Protein AF-A0A183LAB4-F1 (afdb_monomer)

Organism: NCBI:txid48269

Solvent-accessible surface area (backbone atoms only — not comparable to full-atom values): 12389 Å² total; per-residue (Å²): 106,34,68,57,58,50,47,27,62,53,71,71,43,88,72,60,68,66,58,54,52,50,53,48,53,47,58,69,35,65,83,46,88,86,71,77,81,87,62,95,47,73,69,46,53,51,52,52,53,52,37,54,51,48,34,54,48,51,39,57,74,52,69,67,69,66,63,80,73,82,61,30,64,67,49,32,51,54,51,48,54,53,48,51,52,59,44,71,76,72,46,70,70,72,90,77,81,67,87,88,78,88,92,57,67,73,58,54,54,52,51,32,61,70,45,38,64,62,48,28,50,50,54,51,62,58,41,69,82,45,74,53,81,78,79,44,58,33,63,54,51,23,53,24,39,45,53,50,32,31,61,74,52,72,55,70,68,72,56,60,90,81,41,99,56,55,72,64,39,79,76,35,84,86,53,51,71,66,59,34,52,52,49,44,50,57,48,51,50,57,58,52,49,54,53,51,52,52,52,54,53,52,53,57,63,61,75,74,111

Mean predicted aligned error: 11.34 Å

Foldseek 3Di:
DLVVCLLCVQVVNDDDPVVVLQVVVCVVCVVPPDDDRDDPDDVSVVSSVVSVVVNVVVCVVCVVPSHDDDALVVLLVVVLVVQLVQVVVDDFDQPDPPDDDDDPPVVLLVVLNVCLSVQLVVLSVLLVVDPVVVVDPSNQLSLLSSVLSCVVSSTDRPPCVPDPDDPSCVVPVPHDPVSSVVSNVSSVVSVVVVVVVVVVVVVVVVVVD

Radius of gyration: 23.32 Å; Cα contacts (8 Å, |Δi|>4): 154; chains: 1; bounding box: 61×40×64 Å

Secondary structure (DSSP, 8-state):
-HHHHHHHHHTT----HHHHHHHHHHHHHHTSS------SSHHHHHHHHHHHHHHHHHHHHTTT--S----HHHHHHHHHHHHHHHHHTTT-PPTT--S---S-HHHHHHHHHHHHHHHHHHHHHHHTTSTHHHHS-HHHHHHHHHHHHHHHHT-PPTTTTT-SS-TTTTT-TT--HHHHHHHHHHHHHHHHHHHHHHHHHHHHHHTT-

InterPro domains:
  IPR036915 Cyclin-like superfamily [SSF47954] (1-66)
  IPR036915 Cyclin-like superfamily [SSF47954] (71-206)
  IPR043198 Cyclin/Cyclin-like subunit Ssn8 [PTHR10026] (1-200)
  IPR048053 Cyclin-Q, second cyclin box [cd20535] (71-191)

Nearest PDB structures (foldseek):
  4un0-assembly2_B  TM=8.157E-01  e=5.266E-05  Homo sapiens
  5j0l-assembly3_E  TM=2.859E-01  e=5.406E+00  synthetic construct

Sequence (209 aa):
MASISLGGKVQEEHQRLRDVIVSYYRYRTLHKNRRSPLEVGDDYDRLRESLVQTELFLMRLLAYHVRRPSLPHPYLVHYLHSLLHWVGKGIAQPCGSDLNAGGNSVNASAIALARLPGLAWSILADSYQSAMCLDFAPEHIAAAVLHLALRIAGVEIPGNRHSEMAWWQAISDSLSREIVEQIQLRVMDIYAVDDKFKASTLNRFTDEF

pLDDT: mean 77.61, std 15.56, range [39.44, 95.44]

Structure (mmCIF, N/CA/C/O backbone):
data_AF-A0A183LAB4-F1
#
_entry.id   AF-A0A183LAB4-F1
#
loop_
_atom_site.group_PDB
_atom_site.id
_atom_site.type_symbol
_atom_site.label_atom_id
_atom_site.label_alt_id
_atom_site.label_comp_id
_atom_site.label_asym_id
_atom_site.label_entity_id
_atom_site.label_seq_id
_atom_site.pdbx_PDB_ins_code
_atom_site.Cartn_x
_atom_site.Cartn_y
_atom_site.Cartn_z
_atom_site.occupancy
_atom_site.B_iso_or_equiv
_atom_site.auth_seq_id
_atom_site.auth_comp_id
_atom_site.auth_asym_id
_atom_site.auth_atom_id
_atom_site.pdbx_PDB_model_num
ATOM 1 N N . MET A 1 1 ? -9.789 1.671 14.712 1.00 83.81 1 MET A N 1
ATOM 2 C CA . MET A 1 1 ? -10.497 0.492 15.266 1.00 83.81 1 MET A CA 1
ATOM 3 C C . MET A 1 1 ? -11.567 -0.008 14.314 1.00 83.81 1 MET A C 1
ATOM 5 O O . MET A 1 1 ? -11.385 -1.085 13.767 1.00 83.81 1 MET A O 1
ATOM 9 N N . ALA A 1 2 ? -12.632 0.767 14.077 1.00 89.12 2 ALA A N 1
ATOM 10 C CA . ALA A 1 2 ? -13.767 0.326 13.265 1.00 89.12 2 ALA A CA 1
ATOM 11 C C . ALA A 1 2 ? -13.384 -0.074 11.831 1.00 89.12 2 ALA A C 1
ATOM 13 O O . ALA A 1 2 ? -13.792 -1.139 11.389 1.00 89.12 2 ALA A O 1
ATOM 14 N N . SER A 1 3 ? -12.516 0.686 11.150 1.00 89.00 3 SER A N 1
ATOM 15 C CA . SER A 1 3 ? -12.054 0.339 9.795 1.00 89.00 3 SER A CA 1
ATOM 16 C C . SER A 1 3 ? -11.322 -1.007 9.724 1.00 89.00 3 SER A C 1
ATOM 18 O O . SER A 1 3 ? -11.504 -1.745 8.766 1.00 89.00 3 SER A O 1
ATOM 20 N N . ILE A 1 4 ? -10.539 -1.357 10.754 1.00 89.19 4 ILE A N 1
ATOM 21 C CA . ILE A 1 4 ? -9.819 -2.643 10.830 1.00 89.19 4 ILE A CA 1
ATOM 22 C C . ILE A 1 4 ? -10.801 -3.791 11.095 1.00 89.19 4 ILE A C 1
ATOM 24 O O . ILE A 1 4 ? -10.735 -4.821 10.434 1.00 89.19 4 ILE A O 1
ATOM 28 N N . SER A 1 5 ? -11.742 -3.600 12.028 1.00 89.69 5 SER A N 1
ATOM 29 C CA . SER A 1 5 ? -12.800 -4.583 12.307 1.00 89.69 5 SER A CA 1
ATOM 30 C C . SER A 1 5 ? -13.657 -4.855 11.069 1.00 89.69 5 SER A C 1
ATOM 32 O O . SER A 1 5 ? -13.944 -6.008 10.752 1.00 89.69 5 SER A O 1
ATOM 34 N N . LEU A 1 6 ? -14.039 -3.793 10.356 1.00 90.25 6 LEU A N 1
ATOM 35 C CA . LEU A 1 6 ? -14.836 -3.894 9.142 1.00 90.25 6 LEU A CA 1
ATOM 36 C C . LEU A 1 6 ? -14.045 -4.564 8.010 1.00 90.25 6 LEU A C 1
ATOM 38 O O . LEU A 1 6 ? -14.574 -5.455 7.355 1.00 90.25 6 LEU A O 1
ATOM 42 N N . GLY A 1 7 ? -12.773 -4.192 7.824 1.00 88.88 7 GLY A N 1
ATOM 43 C CA . GLY A 1 7 ? -11.881 -4.806 6.836 1.00 88.88 7 GLY A CA 1
ATOM 44 C C . GLY A 1 7 ? -11.735 -6.317 7.028 1.00 88.88 7 GLY A C 1
ATOM 45 O O . GLY A 1 7 ? -11.962 -7.067 6.083 1.00 88.88 7 GLY A O 1
ATOM 46 N N . GLY A 1 8 ? -11.493 -6.774 8.263 1.00 89.12 8 GLY A N 1
ATOM 47 C CA . GLY A 1 8 ? -11.427 -8.207 8.577 1.00 89.12 8 GLY A CA 1
ATOM 48 C C . GLY A 1 8 ? -12.718 -8.949 8.218 1.00 89.12 8 GLY A C 1
ATOM 49 O O . GLY A 1 8 ? -12.678 -9.990 7.569 1.00 89.12 8 GLY A O 1
ATOM 50 N N . LYS A 1 9 ? -13.889 -8.373 8.530 1.00 88.44 9 LYS A N 1
ATOM 51 C CA . LYS A 1 9 ? -15.185 -8.958 8.133 1.00 88.44 9 LYS A CA 1
ATOM 52 C C . LYS A 1 9 ? -15.351 -9.050 6.613 1.00 88.44 9 LYS A C 1
ATOM 54 O O . LYS A 1 9 ? -15.909 -10.026 6.126 1.00 88.44 9 LYS A O 1
ATOM 59 N N . VAL A 1 10 ? -14.874 -8.055 5.869 1.00 89.44 10 VAL A N 1
ATOM 60 C CA . VAL A 1 10 ? -14.976 -7.983 4.400 1.00 89.44 10 VAL A CA 1
ATOM 61 C C . VAL A 1 10 ? -14.034 -8.968 3.706 1.00 89.44 10 VAL A C 1
ATOM 63 O O . VAL A 1 10 ? -14.383 -9.535 2.672 1.00 89.44 10 VAL A O 1
ATOM 66 N N . GLN A 1 11 ? -12.844 -9.174 4.269 1.00 86.62 11 GLN A N 1
ATOM 67 C CA . GLN A 1 11 ? -11.846 -10.134 3.788 1.00 86.62 11 GLN A CA 1
ATOM 68 C C . GLN A 1 11 ? -12.074 -11.559 4.303 1.00 86.62 11 GLN A C 1
ATOM 70 O O . GLN A 1 11 ? -11.286 -12.439 3.980 1.00 86.62 11 GLN A O 1
ATOM 75 N N . GLU A 1 12 ? -13.158 -11.796 5.051 1.00 85.81 12 GLU A N 1
ATOM 76 C CA . GLU A 1 12 ? -13.477 -13.084 5.687 1.00 85.81 12 GLU A CA 1
ATOM 77 C C . GLU A 1 12 ? -12.401 -13.548 6.692 1.00 85.81 12 GLU A C 1
ATOM 79 O O . GLU A 1 12 ? -12.349 -14.710 7.094 1.00 85.81 12 GLU A O 1
ATOM 84 N N . GLU A 1 13 ? -11.586 -12.613 7.185 1.00 86.31 13 GLU A N 1
ATOM 85 C CA . GLU A 1 13 ? -10.639 -12.827 8.273 1.00 86.31 13 GLU A CA 1
ATOM 86 C C . GLU A 1 13 ? -11.310 -12.506 9.612 1.00 86.31 13 GLU A C 1
ATOM 88 O O . GLU A 1 13 ? -11.453 -11.350 10.028 1.00 86.31 13 GLU A O 1
ATOM 93 N N . HIS A 1 14 ? -11.751 -13.551 10.312 1.00 80.38 14 HIS A N 1
ATOM 94 C CA . HIS A 1 14 ? -12.457 -13.386 11.576 1.00 80.38 14 HIS A CA 1
ATOM 95 C C . HIS A 1 14 ? -11.522 -12.902 12.695 1.00 80.38 14 HIS A C 1
ATOM 97 O O . HIS A 1 14 ? -10.793 -13.677 13.311 1.00 80.38 14 HIS A O 1
ATOM 103 N N . GLN A 1 15 ? -11.597 -11.609 13.001 1.00 85.00 15 GLN A N 1
ATOM 104 C CA . GLN A 1 15 ? -10.926 -10.988 14.140 1.00 85.00 15 GLN A CA 1
ATOM 105 C C . GLN A 1 15 ? -11.889 -10.902 15.330 1.00 85.00 15 GLN A C 1
ATOM 107 O O . GLN A 1 15 ? -13.023 -10.428 15.200 1.00 85.00 15 GLN A O 1
ATOM 112 N N . ARG A 1 16 ? -11.447 -11.317 16.524 1.00 88.12 16 ARG A N 1
ATOM 113 C CA . ARG A 1 16 ? -12.257 -11.157 17.739 1.00 88.12 16 ARG A CA 1
ATOM 114 C C . ARG A 1 16 ? -12.300 -9.685 18.133 1.00 88.12 16 ARG A C 1
ATOM 116 O O . ARG A 1 16 ? -11.272 -9.027 18.269 1.00 88.12 16 ARG A O 1
ATOM 123 N N . LEU A 1 17 ? -13.499 -9.185 18.424 1.00 87.19 17 LEU A N 1
ATOM 124 C CA . LEU A 1 17 ? -13.708 -7.781 18.785 1.00 87.19 17 LEU A CA 1
ATOM 125 C C . LEU A 1 17 ? -12.892 -7.348 20.017 1.00 87.19 17 LEU A C 1
ATOM 127 O O . LEU A 1 17 ? -12.374 -6.234 20.068 1.00 87.19 17 LEU A O 1
ATOM 131 N N . ARG A 1 18 ? -12.738 -8.251 20.996 1.00 88.44 18 ARG A N 1
ATOM 132 C CA . ARG A 1 18 ? -11.908 -8.023 22.185 1.00 88.44 18 ARG A CA 1
ATOM 133 C C . ARG A 1 18 ? -10.455 -7.721 21.816 1.00 88.44 18 ARG A C 1
ATOM 135 O O . ARG A 1 18 ? -9.887 -6.791 22.379 1.00 88.44 18 ARG A O 1
ATOM 142 N N . ASP A 1 19 ? -9.885 -8.451 20.863 1.00 88.62 19 ASP A N 1
ATOM 143 C CA . ASP A 1 19 ? -8.473 -8.326 20.493 1.00 88.62 19 ASP A CA 1
ATOM 144 C C . ASP A 1 19 ? -8.210 -6.988 19.795 1.00 88.62 19 ASP A C 1
ATOM 146 O O . ASP A 1 19 ? -7.218 -6.318 20.086 1.00 88.62 19 ASP A O 1
ATOM 150 N N . VAL A 1 20 ? -9.154 -6.525 18.968 1.00 89.50 20 VAL A N 1
ATOM 151 C CA . VAL A 1 20 ? -9.110 -5.192 18.343 1.00 89.50 20 VAL A CA 1
ATOM 152 C C . VAL A 1 20 ? -9.143 -4.082 19.400 1.00 89.50 20 VAL A C 1
ATOM 154 O O . VAL A 1 20 ? -8.341 -3.146 19.342 1.00 89.50 20 VAL A O 1
ATOM 157 N N . ILE A 1 21 ? -10.043 -4.187 20.385 1.00 89.25 21 ILE A N 1
ATOM 158 C CA . ILE A 1 21 ? -10.199 -3.185 21.452 1.00 89.25 21 ILE A CA 1
ATOM 159 C C . ILE A 1 21 ? -8.960 -3.152 22.350 1.00 89.25 21 ILE A C 1
ATOM 161 O O . ILE A 1 21 ? -8.419 -2.077 22.610 1.00 89.25 21 ILE A O 1
ATOM 165 N N . VAL A 1 22 ? -8.478 -4.315 22.794 1.00 86.62 22 VAL A N 1
ATOM 166 C CA . VAL A 1 22 ? -7.296 -4.422 23.661 1.00 86.62 22 VAL A CA 1
ATOM 167 C C . VAL A 1 22 ? -6.048 -3.912 22.942 1.00 86.62 22 VAL A C 1
ATOM 169 O O . VAL A 1 22 ? -5.283 -3.146 23.528 1.00 86.62 22 VAL A O 1
ATOM 172 N N . SER A 1 23 ? -5.861 -4.264 21.667 1.00 84.69 23 SER A N 1
ATOM 173 C CA . SER A 1 23 ? -4.721 -3.794 20.869 1.00 84.69 23 SER A CA 1
ATOM 174 C C . SER A 1 23 ? -4.737 -2.278 20.700 1.00 84.69 23 SER A C 1
ATOM 176 O O . SER A 1 23 ? -3.713 -1.623 20.898 1.00 84.69 23 SER A O 1
ATOM 178 N N . TYR A 1 24 ? -5.903 -1.691 20.416 1.00 84.75 24 TYR A N 1
ATOM 179 C CA . TYR A 1 24 ? -6.044 -0.239 20.332 1.00 84.75 24 TYR A CA 1
ATOM 180 C C . TYR A 1 24 ? -5.819 0.449 21.676 1.00 84.75 24 TYR A C 1
ATOM 182 O O . TYR A 1 24 ? -5.111 1.455 21.742 1.00 84.75 24 TYR A O 1
ATOM 190 N N . TYR A 1 25 ? -6.403 -0.082 22.750 1.00 83.06 25 TYR A N 1
ATOM 191 C CA . TYR A 1 25 ? -6.229 0.470 24.086 1.00 83.06 25 TYR A CA 1
ATOM 192 C C . TYR A 1 25 ? -4.752 0.463 24.479 1.00 83.06 25 TYR A C 1
ATOM 194 O O . TYR A 1 25 ? -4.238 1.474 24.959 1.00 83.06 25 TYR A O 1
ATOM 202 N N . ARG A 1 26 ? -4.042 -0.636 24.196 1.00 78.50 26 ARG A N 1
ATOM 203 C CA . ARG A 1 26 ? -2.601 -0.754 24.420 1.00 78.50 26 ARG A CA 1
ATOM 204 C C . ARG A 1 26 ? -1.811 0.236 23.569 1.00 78.50 26 ARG A C 1
ATOM 206 O O . ARG A 1 26 ? -0.963 0.918 24.126 1.00 78.50 26 ARG A O 1
ATOM 213 N N . TYR A 1 27 ? -2.109 0.371 22.276 1.00 78.75 27 TYR A N 1
ATOM 214 C CA . TYR A 1 27 ? -1.457 1.347 21.394 1.00 78.75 27 TYR A CA 1
ATOM 215 C C . TYR A 1 27 ? -1.636 2.789 21.895 1.00 78.75 27 TYR A C 1
ATOM 217 O O . TYR A 1 27 ? -0.665 3.519 22.078 1.00 78.75 27 TYR A O 1
ATOM 225 N N . ARG A 1 28 ? -2.872 3.183 22.222 1.00 76.56 28 ARG A N 1
ATOM 226 C CA . ARG A 1 28 ? -3.191 4.518 22.753 1.00 76.56 28 ARG A CA 1
ATOM 227 C C . ARG A 1 28 ? -2.533 4.785 24.109 1.00 76.56 28 ARG A C 1
ATOM 229 O O . ARG A 1 28 ? -2.222 5.928 24.435 1.00 76.56 28 ARG A O 1
ATOM 236 N N . THR A 1 29 ? -2.341 3.734 24.896 1.00 66.94 29 THR A N 1
ATOM 237 C CA . THR A 1 29 ? -1.715 3.789 26.219 1.00 66.94 29 THR A CA 1
ATOM 238 C C . THR A 1 29 ? -0.191 3.747 26.142 1.00 66.94 29 THR A C 1
ATOM 240 O O . THR A 1 29 ? 0.457 4.308 27.013 1.00 66.94 29 THR A O 1
ATOM 243 N N . LEU A 1 30 ? 0.412 3.153 25.109 1.00 56.44 30 LEU A N 1
ATOM 244 C CA . LEU A 1 30 ? 1.869 3.001 25.019 1.00 56.44 30 LEU A CA 1
ATOM 245 C C . LEU A 1 30 ? 2.610 4.349 25.004 1.00 56.44 30 LEU A C 1
ATOM 247 O O . LEU A 1 30 ? 3.731 4.437 25.489 1.00 56.44 30 LEU A O 1
ATOM 251 N N . HIS A 1 31 ? 1.959 5.414 24.529 1.00 54.91 31 HIS A N 1
ATOM 252 C CA . HIS A 1 31 ? 2.497 6.780 24.554 1.00 54.91 31 HIS A CA 1
ATOM 253 C C . HIS A 1 31 ? 2.365 7.487 25.917 1.00 54.91 31 HIS A C 1
ATOM 255 O O . HIS A 1 31 ? 2.884 8.586 26.100 1.00 54.91 31 HIS A O 1
ATOM 261 N N . LYS A 1 32 ? 1.696 6.870 26.896 1.00 57.28 32 LYS A N 1
ATOM 262 C CA . LYS A 1 32 ? 1.657 7.304 28.295 1.00 57.28 32 LYS A CA 1
ATOM 263 C C . LYS A 1 32 ? 2.054 6.124 29.168 1.00 57.28 32 LYS A C 1
ATOM 265 O O . LYS A 1 32 ? 1.208 5.318 29.546 1.00 57.28 32 LYS A O 1
ATOM 270 N N . ASN A 1 33 ? 3.348 6.038 29.481 1.00 50.97 33 ASN A N 1
ATOM 271 C CA . ASN A 1 33 ? 3.894 5.123 30.482 1.00 50.97 33 ASN A CA 1
ATOM 272 C C . ASN A 1 33 ? 2.884 4.906 31.626 1.00 50.97 33 ASN A C 1
ATOM 274 O O . ASN A 1 33 ? 2.559 5.864 32.325 1.00 50.97 33 ASN A O 1
ATOM 278 N N . ARG A 1 34 ? 2.457 3.646 31.828 1.00 54.00 34 ARG A N 1
ATOM 279 C CA . ARG A 1 34 ? 1.621 3.136 32.942 1.00 54.00 34 ARG A CA 1
ATOM 280 C C . ARG A 1 34 ? 0.088 3.195 32.780 1.00 54.00 34 ARG A C 1
ATOM 282 O O . ARG A 1 34 ? -0.577 3.943 33.491 1.00 54.00 34 ARG A O 1
ATOM 289 N N . ARG A 1 35 ? -0.522 2.289 32.005 1.00 59.03 35 ARG A N 1
ATOM 290 C CA . ARG A 1 35 ? -1.840 1.751 32.419 1.00 59.03 35 ARG A CA 1
ATOM 291 C C . ARG A 1 35 ? -1.817 0.231 32.454 1.00 59.03 35 ARG A C 1
ATOM 293 O O . ARG A 1 35 ? -1.142 -0.397 31.639 1.00 59.03 35 ARG A O 1
ATOM 300 N N . SER A 1 36 ? -2.534 -0.320 33.429 1.00 63.38 36 SER A N 1
ATOM 301 C CA . SER A 1 36 ? -2.822 -1.745 33.552 1.00 63.38 36 SER A CA 1
ATOM 302 C C . SER A 1 36 ? -3.552 -2.261 32.301 1.00 63.38 36 SER A C 1
ATOM 304 O O . SER A 1 36 ? -4.183 -1.469 31.586 1.00 63.38 36 SER A O 1
ATOM 306 N N . PRO A 1 37 ? -3.444 -3.569 31.994 1.00 69.25 37 PRO A N 1
ATOM 307 C CA . PRO A 1 37 ? -4.238 -4.202 30.943 1.00 69.25 37 PRO A CA 1
ATOM 308 C C . PRO A 1 37 ? -5.718 -3.828 31.079 1.00 69.25 37 PRO A C 1
ATOM 310 O O . PRO A 1 37 ? -6.213 -3.703 32.194 1.00 69.25 37 PRO A O 1
ATOM 313 N N . LEU A 1 38 ? -6.412 -3.627 29.953 1.00 75.44 38 LEU A N 1
ATOM 314 C CA . LEU A 1 38 ? -7.828 -3.259 29.976 1.00 75.44 38 LEU A CA 1
ATOM 315 C C . LEU A 1 38 ? -8.641 -4.375 30.642 1.00 75.44 38 LEU A C 1
ATOM 317 O O . LEU A 1 38 ? -8.726 -5.487 30.112 1.00 75.44 38 LEU A O 1
ATOM 321 N N . GLU A 1 39 ? -9.229 -4.066 31.791 1.00 78.25 39 GLU A N 1
ATOM 322 C CA . GLU A 1 39 ? -10.145 -4.960 32.488 1.00 78.25 39 GLU A CA 1
ATOM 323 C C .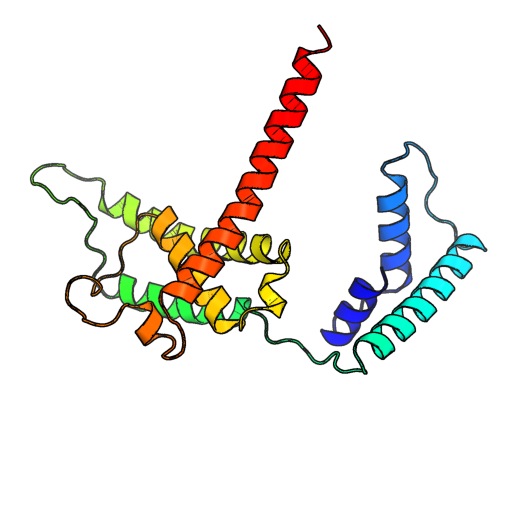 GLU A 1 39 ? -11.516 -4.955 31.803 1.00 78.25 39 GLU A C 1
ATOM 325 O O . GLU A 1 39 ? -11.895 -4.000 31.119 1.00 78.25 39 GLU A O 1
ATOM 330 N N . VAL A 1 40 ? -12.256 -6.056 31.951 1.00 79.38 40 VAL A N 1
ATOM 331 C CA . VAL A 1 40 ? -13.639 -6.129 31.473 1.00 79.38 40 VAL A CA 1
ATOM 332 C C . VAL A 1 40 ? -14.497 -5.364 32.477 1.00 79.38 40 VAL A C 1
ATOM 334 O O . VAL A 1 40 ? -14.769 -5.862 33.564 1.00 79.38 40 VAL A O 1
ATOM 337 N N . GLY A 1 41 ? -14.865 -4.141 32.116 1.00 85.44 41 GLY A N 1
ATOM 338 C CA . GLY A 1 41 ? -15.706 -3.250 32.909 1.00 85.44 41 GLY A CA 1
ATOM 339 C C . GLY A 1 41 ? -16.281 -2.135 32.039 1.00 85.44 41 GLY A C 1
ATOM 340 O O . GLY A 1 41 ? -16.173 -2.187 30.812 1.00 85.44 41 GLY A O 1
ATOM 341 N N . ASP A 1 42 ? -16.833 -1.100 32.667 1.00 87.38 42 ASP A N 1
ATOM 342 C CA . ASP A 1 42 ? -17.589 -0.039 31.987 1.00 87.38 42 ASP A CA 1
ATOM 343 C C . ASP A 1 42 ? -16.839 0.612 30.812 1.00 87.38 42 ASP A C 1
ATOM 345 O O . ASP A 1 42 ? -17.429 0.929 29.781 1.00 87.38 42 ASP A O 1
ATOM 349 N N . ASP A 1 43 ? -15.522 0.794 30.927 1.00 85.12 43 ASP A N 1
ATOM 350 C CA . ASP A 1 43 ? -14.710 1.383 29.857 1.00 85.12 43 ASP A CA 1
ATOM 351 C C . ASP A 1 43 ? -14.573 0.460 28.636 1.00 85.12 43 ASP A C 1
ATOM 353 O O . ASP A 1 43 ? -14.561 0.937 27.496 1.00 85.12 43 ASP A O 1
ATOM 357 N N . TYR A 1 44 ? -14.498 -0.858 28.850 1.00 89.19 44 TYR A N 1
ATOM 358 C CA . TYR A 1 44 ? -14.517 -1.837 27.764 1.00 89.19 44 TYR A CA 1
ATOM 359 C C . TYR A 1 44 ? -15.870 -1.821 27.049 1.00 89.19 44 TYR A C 1
ATOM 361 O O . TYR A 1 44 ? -15.901 -1.782 25.817 1.00 89.19 44 TYR A O 1
ATOM 369 N N . ASP A 1 45 ? -16.969 -1.792 27.802 1.00 89.50 45 ASP A N 1
ATOM 370 C CA . ASP A 1 45 ? -18.317 -1.786 27.232 1.00 89.50 45 ASP A CA 1
ATOM 371 C C . ASP A 1 45 ? -18.595 -0.497 26.449 1.00 89.50 45 ASP A C 1
ATOM 373 O O . ASP A 1 45 ? -19.047 -0.562 25.304 1.00 89.50 45 ASP A O 1
ATOM 377 N N . ARG A 1 46 ? -18.179 0.667 26.964 1.00 91.12 46 ARG A N 1
ATOM 378 C CA . ARG A 1 46 ? -18.232 1.944 26.226 1.00 91.12 46 ARG A CA 1
ATOM 379 C C . ARG A 1 46 ? -17.449 1.896 24.915 1.00 91.12 46 ARG A C 1
ATOM 381 O O . ARG A 1 46 ? -17.933 2.351 23.877 1.00 91.12 46 ARG A O 1
ATOM 388 N N . LEU A 1 47 ? -16.225 1.360 24.939 1.00 89.88 47 LEU A N 1
ATOM 389 C CA . LEU A 1 47 ? -15.398 1.226 23.734 1.00 89.88 47 LEU A CA 1
ATOM 390 C C . LEU A 1 47 ? -16.023 0.261 22.728 1.00 89.88 47 LEU A C 1
ATOM 392 O O . LEU A 1 47 ? -15.983 0.519 21.524 1.00 89.88 47 LEU A O 1
ATOM 396 N N . ARG A 1 48 ? -16.613 -0.832 23.212 1.00 91.69 48 ARG A N 1
ATOM 397 C CA . ARG A 1 48 ? -17.318 -1.813 22.392 1.00 91.69 48 ARG A CA 1
ATOM 398 C C . ARG A 1 48 ? -18.532 -1.193 21.705 1.00 91.69 48 ARG A C 1
ATOM 400 O O . ARG A 1 48 ? -18.672 -1.353 20.495 1.00 91.69 48 ARG A O 1
ATOM 407 N N . GLU A 1 49 ? -19.374 -0.468 22.436 1.00 93.69 49 GLU A N 1
ATOM 408 C CA . GLU A 1 49 ? -20.536 0.233 21.876 1.00 93.69 49 GLU A CA 1
ATOM 409 C C . GLU A 1 49 ? -20.118 1.273 20.837 1.00 93.69 49 GLU A C 1
ATOM 411 O O . GLU A 1 49 ? -20.636 1.280 19.718 1.00 93.69 49 GLU A O 1
ATOM 416 N N . SER A 1 50 ? -19.119 2.098 21.162 1.00 93.19 50 SER A N 1
ATOM 417 C CA . SER A 1 50 ? -18.565 3.089 20.237 1.00 93.19 50 SER A CA 1
ATOM 418 C C . SER A 1 50 ? -18.013 2.438 18.966 1.00 93.19 50 SER A C 1
ATOM 420 O O . SER A 1 50 ? -18.217 2.952 17.865 1.00 93.19 50 SER A O 1
ATOM 422 N N . LEU A 1 51 ? -17.359 1.278 19.080 1.00 92.69 51 LEU A N 1
ATOM 423 C CA . LEU A 1 51 ? -16.847 0.541 17.927 1.00 92.69 51 LEU A CA 1
ATOM 424 C C . LEU A 1 51 ? -17.983 0.058 17.020 1.00 92.69 51 LEU A C 1
ATOM 426 O O . LEU A 1 51 ? -17.916 0.276 15.813 1.00 92.69 51 LEU A O 1
ATOM 430 N N . VAL A 1 52 ? -19.043 -0.527 17.580 1.00 92.06 52 VAL A N 1
ATOM 431 C CA . VAL A 1 52 ? -20.205 -0.984 16.798 1.00 92.06 52 VAL A CA 1
ATOM 432 C C . VAL A 1 52 ? -20.918 0.194 16.122 1.00 92.06 52 VAL A C 1
ATOM 434 O O . VAL A 1 52 ? -21.272 0.114 14.946 1.00 92.06 52 VAL A O 1
ATOM 437 N N . GLN A 1 53 ? -21.084 1.319 16.824 1.00 95.00 53 GLN A N 1
ATOM 438 C CA . GLN A 1 53 ? -21.696 2.528 16.262 1.00 95.00 53 GLN A CA 1
ATOM 439 C C . GLN A 1 53 ? -20.862 3.127 15.124 1.00 95.00 53 GLN A C 1
ATOM 441 O O . GLN A 1 53 ? -21.401 3.470 14.072 1.00 95.00 53 GLN A O 1
ATOM 446 N N . THR A 1 54 ? -19.545 3.237 15.313 1.00 93.88 54 THR A N 1
ATOM 447 C CA . THR A 1 54 ? -18.635 3.773 14.290 1.00 93.88 54 THR A CA 1
ATOM 448 C C . THR A 1 54 ? -18.497 2.837 13.093 1.00 93.88 54 THR A C 1
ATOM 450 O O . THR A 1 54 ? -18.377 3.309 11.966 1.00 93.88 54 THR A O 1
ATOM 453 N N . GLU A 1 55 ? -18.581 1.523 13.294 1.00 92.62 55 GLU A N 1
ATOM 454 C CA . GLU A 1 55 ? -18.641 0.544 12.208 1.00 92.62 55 GLU A CA 1
ATOM 455 C C . GLU A 1 55 ? -19.908 0.716 11.359 1.00 92.62 55 GLU A C 1
ATOM 457 O O . GLU A 1 55 ? -19.822 0.803 10.133 1.00 92.62 55 GLU A O 1
ATOM 462 N N . LEU A 1 56 ? -21.077 0.852 11.994 1.00 92.88 56 LEU A N 1
ATOM 463 C CA . LEU A 1 56 ? -22.326 1.131 11.283 1.00 92.88 56 LEU A CA 1
ATOM 464 C C . LEU A 1 56 ? -22.279 2.482 10.556 1.00 92.88 56 LEU A C 1
ATOM 466 O O . LEU A 1 56 ? -22.777 2.607 9.437 1.00 92.88 56 LEU A O 1
ATOM 470 N N . PHE A 1 57 ? -21.668 3.494 11.173 1.00 95.44 57 PHE A N 1
ATOM 471 C CA . PHE A 1 57 ? -21.459 4.794 10.546 1.00 95.44 57 PHE A CA 1
ATOM 472 C C . PHE A 1 57 ? -20.583 4.689 9.289 1.00 95.44 57 PHE A C 1
ATOM 474 O O . PHE A 1 57 ? -20.969 5.214 8.247 1.00 95.44 57 PHE A O 1
ATOM 481 N N . LEU A 1 58 ? -19.465 3.958 9.345 1.00 93.31 58 LEU A N 1
ATOM 482 C CA . LEU A 1 58 ? -18.601 3.716 8.182 1.00 93.31 58 LEU A CA 1
ATOM 483 C C . LEU A 1 58 ? -19.339 2.975 7.063 1.00 93.31 58 LEU A C 1
ATOM 485 O O . LEU A 1 58 ? -19.233 3.362 5.903 1.00 93.31 58 LEU A O 1
ATOM 489 N N . MET A 1 59 ? -20.133 1.957 7.401 1.00 92.19 59 MET A N 1
ATOM 490 C CA . MET A 1 59 ? -20.963 1.237 6.428 1.00 92.19 59 MET A CA 1
ATOM 491 C C . MET A 1 59 ? -21.950 2.166 5.714 1.00 92.19 59 MET A C 1
ATOM 493 O O . MET A 1 59 ? -22.107 2.080 4.498 1.00 92.19 59 MET A O 1
ATOM 497 N N . ARG A 1 60 ? -22.581 3.090 6.447 1.00 94.69 60 ARG A N 1
ATOM 498 C CA . ARG A 1 60 ? -23.482 4.098 5.867 1.00 94.69 60 ARG A CA 1
ATOM 499 C C . ARG A 1 60 ? -22.734 5.115 5.009 1.00 94.69 60 ARG A C 1
ATOM 501 O O . ARG A 1 60 ? -23.218 5.440 3.931 1.00 94.69 60 ARG A O 1
ATOM 508 N N . LEU A 1 61 ? -21.568 5.581 5.459 1.00 94.06 61 LEU A N 1
ATOM 509 C CA . LEU A 1 61 ? -20.726 6.526 4.719 1.00 94.06 61 LEU A CA 1
ATOM 510 C C . LEU A 1 61 ? -20.278 5.943 3.372 1.00 94.06 61 LEU A C 1
ATOM 512 O O . LEU A 1 61 ? -20.305 6.633 2.361 1.00 94.06 61 LEU A O 1
ATOM 516 N N . LEU A 1 62 ? -19.927 4.657 3.354 1.00 90.00 62 LEU A N 1
ATOM 517 C CA . LEU A 1 62 ? -19.558 3.917 2.147 1.00 90.00 62 LEU A CA 1
ATOM 518 C C . LEU A 1 62 ? -20.777 3.412 1.358 1.00 90.00 62 LEU A C 1
ATOM 520 O O . LEU A 1 62 ? -20.620 2.627 0.426 1.00 90.00 62 LEU A O 1
ATOM 524 N N . ALA A 1 63 ? -21.999 3.801 1.740 1.00 91.88 63 ALA A N 1
ATOM 525 C CA . ALA A 1 63 ? -23.249 3.342 1.135 1.00 91.88 63 ALA A CA 1
ATOM 526 C C . ALA A 1 63 ? -23.321 1.808 0.977 1.00 91.88 63 ALA A C 1
ATOM 528 O O . ALA A 1 63 ? -23.842 1.309 -0.016 1.00 91.88 63 ALA A O 1
ATOM 529 N N . TYR A 1 64 ? -22.760 1.056 1.930 1.00 90.75 64 TYR A N 1
ATOM 530 C CA . TYR A 1 64 ? -22.651 -0.408 1.910 1.00 90.75 64 TYR A CA 1
ATOM 531 C C . TYR A 1 64 ? -21.867 -0.987 0.713 1.00 90.75 64 TYR A C 1
ATOM 533 O O . TYR A 1 64 ? -21.882 -2.198 0.489 1.00 90.75 64 TYR A O 1
ATOM 541 N N . HIS A 1 65 ? -21.104 -0.163 -0.010 1.00 87.25 65 HIS A N 1
ATOM 542 C CA . HIS A 1 65 ? -20.192 -0.583 -1.078 1.00 87.25 65 HIS A CA 1
ATOM 543 C C . HIS A 1 65 ? -18.859 -1.083 -0.505 1.00 87.25 65 HIS A C 1
ATOM 545 O O . HIS A 1 65 ? -17.784 -0.672 -0.927 1.00 87.25 65 HIS A O 1
ATOM 551 N N . VAL A 1 66 ? -18.915 -1.992 0.469 1.00 80.75 66 VAL A N 1
ATOM 552 C CA . VAL A 1 66 ? -17.722 -2.549 1.131 1.00 80.75 66 VAL A CA 1
ATOM 553 C C . VAL A 1 66 ? -17.368 -3.920 0.552 1.00 80.75 66 VAL A C 1
ATOM 555 O O . VAL A 1 66 ? -17.013 -4.853 1.263 1.00 80.75 66 VAL A O 1
ATOM 558 N N . ARG A 1 67 ? -17.521 -4.079 -0.766 1.00 78.38 67 ARG A N 1
ATOM 559 C CA . ARG A 1 67 ? -17.077 -5.295 -1.463 1.00 78.38 67 ARG A CA 1
ATOM 560 C C . ARG A 1 67 ? -15.554 -5.325 -1.501 1.00 78.38 67 ARG A C 1
ATOM 562 O O . ARG A 1 67 ? -14.930 -4.272 -1.422 1.00 78.38 67 ARG A O 1
ATOM 569 N N . ARG A 1 68 ? -14.970 -6.522 -1.644 1.00 76.94 68 ARG A N 1
ATOM 570 C CA . ARG A 1 68 ? -13.512 -6.701 -1.739 1.00 76.94 68 ARG A CA 1
ATOM 571 C C . ARG A 1 68 ? -12.954 -5.750 -2.814 1.00 76.94 68 ARG A C 1
ATOM 573 O O . ARG A 1 68 ? -13.259 -5.960 -3.990 1.00 76.94 68 ARG A O 1
ATOM 580 N N . PRO A 1 69 ? -12.201 -4.702 -2.434 1.00 76.38 69 PRO A N 1
ATOM 581 C CA . PRO A 1 69 ? -11.663 -3.766 -3.404 1.00 76.38 69 PRO A CA 1
ATOM 582 C C . PRO A 1 69 ? -10.591 -4.468 -4.236 1.00 76.38 69 PRO A C 1
ATOM 584 O O . PRO A 1 69 ? -9.849 -5.314 -3.732 1.00 76.38 69 PRO A O 1
ATOM 587 N N . SER A 1 70 ? -10.499 -4.114 -5.514 1.00 84.38 70 SER A N 1
ATOM 588 C CA . SER A 1 70 ? -9.398 -4.551 -6.368 1.00 84.38 70 SER A CA 1
ATOM 589 C C . SER A 1 70 ? -8.106 -3.910 -5.868 1.00 84.38 70 SER A C 1
ATOM 591 O O . SER A 1 70 ? -7.919 -2.699 -5.974 1.00 84.38 70 SER A O 1
ATOM 593 N N . LEU A 1 71 ? -7.228 -4.722 -5.289 1.00 88.56 71 LEU A N 1
ATOM 594 C CA . LEU A 1 71 ? -5.933 -4.275 -4.790 1.00 88.56 71 LEU A CA 1
ATOM 595 C C . LEU A 1 71 ? -4.897 -4.285 -5.930 1.00 88.56 71 LEU A C 1
ATOM 597 O O . LEU A 1 71 ? -5.018 -5.095 -6.843 1.00 88.56 71 LEU A O 1
ATOM 601 N N . PRO A 1 72 ? -3.855 -3.441 -5.876 1.00 91.25 72 PRO A N 1
ATOM 602 C CA . PRO A 1 72 ? -2.738 -3.465 -6.825 1.00 91.25 72 PRO A CA 1
ATOM 603 C C . PRO A 1 72 ? -1.809 -4.685 -6.670 1.00 91.25 72 PRO A C 1
ATOM 605 O O . PRO A 1 72 ? -1.131 -5.056 -7.624 1.00 91.25 72 PRO A O 1
ATOM 608 N N . HIS A 1 73 ? -1.777 -5.350 -5.505 1.00 91.62 73 HIS A N 1
ATOM 609 C CA . HIS A 1 73 ? -0.847 -6.464 -5.248 1.00 91.62 73 HIS A CA 1
ATOM 610 C C . HIS A 1 73 ? -0.973 -7.654 -6.218 1.00 91.62 73 HIS A C 1
ATOM 612 O O . HIS A 1 73 ? 0.062 -8.111 -6.703 1.00 91.62 73 HIS A O 1
ATOM 618 N N . PRO A 1 74 ? -2.179 -8.170 -6.541 1.00 91.81 74 PRO A N 1
ATOM 619 C CA . PRO A 1 74 ? -2.315 -9.263 -7.502 1.00 91.81 74 PRO A CA 1
ATOM 620 C C . PRO A 1 74 ? -1.755 -8.887 -8.878 1.00 91.81 74 PRO A C 1
ATOM 622 O O . PRO A 1 74 ? -0.995 -9.657 -9.460 1.00 91.81 74 PRO A O 1
ATOM 625 N N . TYR A 1 75 ? -2.046 -7.672 -9.358 1.00 91.69 75 TYR A N 1
ATOM 626 C CA . TYR A 1 75 ? -1.511 -7.162 -10.623 1.00 91.69 75 TYR A CA 1
ATOM 627 C C . TYR A 1 75 ? 0.012 -7.075 -10.596 1.00 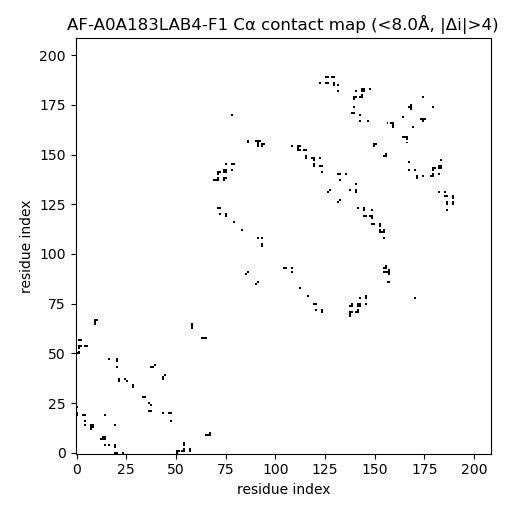91.69 75 TYR A C 1
ATOM 629 O O . TYR A 1 75 ? 0.668 -7.541 -11.524 1.00 91.69 75 TYR A O 1
ATOM 637 N N . LEU A 1 76 ? 0.585 -6.567 -9.501 1.00 91.94 76 LEU A N 1
ATOM 638 C CA . LEU A 1 76 ? 2.033 -6.487 -9.343 1.00 91.94 76 LEU A CA 1
ATOM 639 C C . LEU A 1 76 ? 2.686 -7.868 -9.472 1.00 91.94 76 LEU A C 1
ATOM 641 O O . LEU A 1 76 ? 3.675 -8.004 -10.184 1.00 91.94 76 LEU A O 1
ATOM 645 N N . VAL A 1 77 ? 2.126 -8.896 -8.829 1.00 91.25 77 VAL A N 1
ATOM 646 C CA . VAL A 1 77 ? 2.654 -10.268 -8.907 1.00 91.25 77 VAL A CA 1
ATOM 647 C C . VAL A 1 77 ? 2.552 -10.822 -10.329 1.00 91.25 77 VAL A C 1
ATOM 649 O O . VAL A 1 77 ? 3.513 -11.417 -10.819 1.00 91.25 77 VAL A O 1
ATOM 652 N N . HIS A 1 78 ? 1.434 -10.596 -11.024 1.00 90.50 78 HIS A N 1
ATOM 653 C CA . HIS A 1 78 ? 1.277 -11.012 -12.420 1.00 90.50 78 HIS A CA 1
ATOM 654 C C . HIS A 1 78 ? 2.289 -10.326 -13.348 1.00 90.50 78 HIS A C 1
ATOM 656 O O . HIS A 1 78 ? 2.893 -10.984 -14.202 1.00 90.50 78 HIS A O 1
ATOM 662 N N . TYR A 1 79 ? 2.526 -9.028 -13.154 1.00 88.69 79 TYR A N 1
ATOM 663 C CA . TYR A 1 79 ? 3.493 -8.262 -13.938 1.00 88.69 79 TYR A CA 1
ATOM 664 C C . TYR A 1 79 ? 4.929 -8.680 -13.622 1.00 88.69 79 TYR A C 1
ATOM 666 O O . TYR A 1 79 ? 5.710 -8.906 -14.542 1.00 88.69 79 TYR A O 1
ATOM 674 N N . LEU A 1 80 ? 5.261 -8.880 -12.344 1.00 87.81 80 LEU A N 1
ATOM 675 C CA . LEU A 1 80 ? 6.558 -9.391 -11.899 1.00 87.81 80 LEU A CA 1
ATOM 676 C C . LEU A 1 80 ? 6.862 -10.766 -12.485 1.00 87.81 80 LEU A C 1
ATOM 678 O O . LEU A 1 80 ? 7.955 -10.978 -12.999 1.00 87.81 80 LEU A O 1
ATOM 682 N N . HIS A 1 81 ? 5.906 -11.696 -12.432 1.00 86.31 81 HIS A N 1
ATOM 683 C CA . HIS A 1 81 ? 6.084 -13.039 -12.977 1.00 86.31 81 HIS A CA 1
ATOM 684 C C . HIS A 1 81 ? 6.316 -13.000 -14.493 1.00 86.31 81 HIS A C 1
ATOM 686 O O . HIS A 1 81 ? 7.233 -13.645 -15.003 1.00 86.31 81 HIS A O 1
ATOM 692 N N . SER A 1 82 ? 5.517 -12.204 -15.208 1.00 83.62 82 SER A N 1
ATOM 693 C CA . SER A 1 82 ? 5.654 -12.028 -16.657 1.00 83.62 82 SER A CA 1
ATOM 694 C C . SER A 1 82 ? 7.008 -11.417 -17.013 1.00 83.62 82 SER A C 1
ATOM 696 O O . SER A 1 82 ? 7.714 -11.938 -17.872 1.00 83.62 82 SER A O 1
ATOM 698 N N . LEU A 1 83 ? 7.422 -10.376 -16.293 1.00 79.69 83 LEU A N 1
ATOM 699 C CA . LEU A 1 83 ? 8.689 -9.691 -16.517 1.00 79.69 83 LEU A CA 1
ATOM 700 C C . LEU A 1 83 ? 9.888 -10.580 -16.181 1.00 79.69 83 LEU A C 1
ATOM 702 O O . LEU A 1 83 ? 10.825 -10.661 -16.969 1.00 79.69 83 LEU A O 1
ATOM 706 N N . LEU A 1 84 ? 9.856 -11.302 -15.060 1.00 78.25 84 LEU A N 1
ATOM 707 C CA . LEU A 1 84 ? 10.927 -12.222 -14.681 1.00 78.25 84 LEU A CA 1
ATOM 708 C C . LEU A 1 84 ? 11.077 -13.351 -15.705 1.00 78.25 84 LEU A C 1
ATOM 710 O O . LEU A 1 84 ? 12.194 -13.733 -16.040 1.00 78.25 84 LEU A O 1
ATOM 714 N N . HIS A 1 85 ? 9.968 -13.850 -16.250 1.00 76.19 85 HIS A N 1
ATOM 715 C CA . HIS A 1 85 ? 9.990 -14.822 -17.337 1.00 76.19 85 HIS A CA 1
ATOM 716 C C . HIS A 1 85 ? 10.579 -14.236 -18.632 1.00 76.19 85 HIS A C 1
ATOM 718 O O . HIS A 1 85 ? 11.358 -14.909 -19.308 1.00 76.19 85 HIS A O 1
ATOM 724 N N . TRP A 1 86 ? 10.242 -12.988 -18.972 1.00 71.19 86 TRP A N 1
ATOM 725 C CA 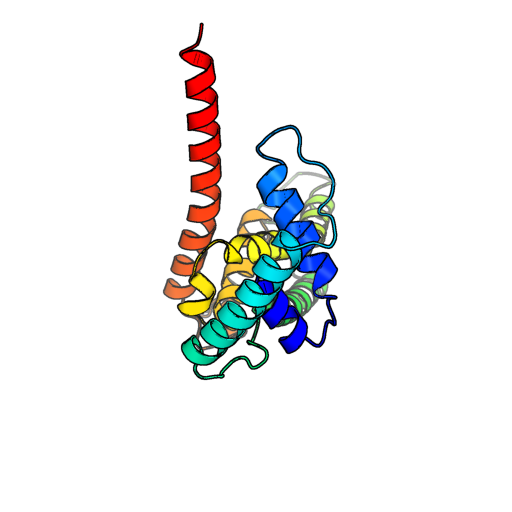. TRP A 1 86 ? 10.814 -12.284 -20.126 1.00 71.19 86 TRP A CA 1
ATOM 726 C C . TRP A 1 86 ? 12.322 -12.063 -19.967 1.00 71.19 86 TRP A C 1
ATOM 728 O O . TRP A 1 86 ? 13.083 -12.273 -20.907 1.00 71.19 86 TRP A O 1
ATOM 738 N N . VAL A 1 87 ? 12.768 -11.713 -18.761 1.00 66.81 87 VAL A N 1
ATOM 739 C CA . VAL A 1 87 ? 14.183 -11.493 -18.446 1.00 66.81 87 VAL A CA 1
ATOM 740 C C . VAL A 1 87 ? 14.966 -12.814 -18.376 1.00 66.81 87 VAL A C 1
ATOM 742 O O . VAL A 1 87 ? 16.063 -12.909 -18.928 1.00 66.81 87 VAL A O 1
ATOM 745 N N . GLY A 1 88 ? 14.394 -13.852 -17.758 1.00 61.06 88 GLY A N 1
ATOM 746 C CA . GLY A 1 88 ? 15.023 -15.162 -17.548 1.00 61.06 88 GLY A CA 1
ATOM 747 C C . GLY A 1 88 ? 15.175 -16.016 -18.811 1.00 61.06 88 GLY A C 1
ATOM 748 O O . GLY A 1 88 ? 16.037 -16.890 -18.845 1.00 61.06 88 GLY A O 1
ATOM 749 N N . LYS A 1 89 ? 14.390 -15.757 -19.867 1.00 54.22 89 LYS A N 1
ATOM 750 C CA . LYS A 1 89 ? 14.514 -16.436 -21.171 1.00 54.22 89 LYS A CA 1
ATOM 751 C C . LYS A 1 89 ? 15.582 -15.849 -22.107 1.00 54.22 89 LYS A C 1
ATOM 753 O O . LYS A 1 89 ? 15.810 -16.429 -23.164 1.00 54.22 89 LYS A O 1
ATOM 758 N N . GLY A 1 90 ? 16.293 -14.791 -21.699 1.00 52.47 90 GLY A N 1
ATOM 759 C CA . GLY A 1 90 ? 17.590 -14.443 -22.291 1.00 52.47 90 GLY A CA 1
ATOM 760 C C . GLY A 1 90 ? 17.712 -13.074 -22.952 1.00 52.47 90 GLY A C 1
ATOM 761 O O . GLY A 1 90 ? 18.120 -13.016 -24.106 1.00 52.47 90 GLY A O 1
ATOM 762 N N . ILE A 1 91 ? 17.431 -11.965 -22.252 1.00 47.44 91 ILE A N 1
ATOM 763 C CA . ILE A 1 91 ? 17.753 -10.631 -22.802 1.00 47.44 91 ILE A CA 1
ATOM 764 C C . ILE A 1 91 ? 18.137 -9.573 -21.730 1.00 47.44 91 ILE A C 1
ATOM 766 O O . ILE A 1 91 ? 18.078 -8.380 -21.985 1.00 47.44 91 ILE A O 1
ATOM 770 N N . ALA A 1 92 ? 18.577 -9.934 -20.518 1.00 46.38 92 ALA A N 1
ATOM 771 C CA . ALA A 1 92 ? 19.230 -8.943 -19.641 1.00 46.38 92 ALA A CA 1
ATOM 772 C C . ALA A 1 92 ? 20.682 -8.717 -20.092 1.00 46.38 92 ALA A C 1
ATOM 774 O O . ALA A 1 92 ? 21.610 -9.336 -19.575 1.00 46.38 92 ALA A O 1
ATOM 775 N N . GLN A 1 93 ? 20.885 -7.848 -21.084 1.00 47.31 93 GLN A N 1
ATOM 776 C CA . GLN A 1 93 ? 22.197 -7.246 -21.304 1.00 47.31 93 GLN A CA 1
ATOM 777 C C . GLN A 1 93 ? 22.438 -6.213 -20.193 1.00 47.31 93 GLN A C 1
ATOM 779 O O . GLN A 1 93 ? 21.642 -5.284 -20.063 1.00 47.31 93 GLN A O 1
ATOM 784 N N . PRO A 1 94 ? 23.500 -6.347 -19.379 1.00 45.34 94 PRO A N 1
ATOM 785 C CA . PRO A 1 94 ? 23.873 -5.300 -18.441 1.00 45.34 94 PRO A CA 1
ATOM 786 C C . PRO A 1 94 ? 24.262 -4.037 -19.216 1.00 45.34 94 PRO A C 1
ATOM 788 O O . PRO A 1 94 ? 25.009 -4.093 -20.197 1.00 45.34 94 PRO A O 1
ATOM 791 N N . CYS A 1 95 ? 23.752 -2.892 -18.773 1.00 42.75 95 CYS A N 1
ATOM 792 C CA . CYS A 1 95 ? 24.127 -1.591 -19.305 1.00 42.75 95 CYS A CA 1
ATOM 793 C C . CYS A 1 95 ? 25.635 -1.383 -19.068 1.00 42.75 95 CYS A C 1
ATOM 795 O O . CYS A 1 95 ? 26.086 -1.434 -17.925 1.00 42.75 95 CYS A O 1
ATOM 797 N N . GLY A 1 96 ? 26.410 -1.156 -20.135 1.00 49.09 96 GLY A N 1
ATOM 798 C CA . GLY A 1 96 ? 27.823 -0.765 -20.031 1.00 49.09 96 GLY A CA 1
ATOM 799 C C . GLY A 1 96 ? 28.862 -1.876 -20.220 1.00 49.09 96 GLY A C 1
ATOM 800 O O . GLY A 1 96 ? 29.879 -1.873 -19.535 1.00 49.09 96 GLY A O 1
ATOM 801 N N . SER A 1 97 ? 28.668 -2.801 -21.167 1.00 45.97 97 SER A N 1
ATOM 802 C CA . SER A 1 97 ? 29.789 -3.601 -21.691 1.00 45.97 97 SER A CA 1
ATOM 803 C C . SER A 1 97 ? 30.627 -2.776 -22.677 1.00 45.97 97 SER A C 1
ATOM 805 O O . SER A 1 97 ? 30.738 -3.128 -23.853 1.00 45.97 97 SER A O 1
ATOM 807 N N . ASP A 1 98 ? 31.234 -1.697 -22.191 1.00 39.44 98 ASP A N 1
ATOM 808 C CA . ASP A 1 98 ? 32.467 -1.226 -22.805 1.00 39.44 98 ASP A CA 1
ATOM 809 C C . ASP A 1 98 ? 33.559 -2.242 -22.454 1.00 39.44 98 ASP A C 1
ATOM 811 O O . ASP A 1 98 ? 33.620 -2.795 -21.354 1.00 39.44 98 ASP A O 1
ATOM 815 N N . LEU A 1 99 ? 34.344 -2.579 -23.466 1.00 48.44 99 LEU A N 1
ATOM 816 C CA . LEU A 1 99 ? 35.326 -3.652 -23.487 1.00 48.44 99 LEU A CA 1
ATOM 817 C C . LEU A 1 99 ? 36.191 -3.681 -22.206 1.00 48.44 99 LEU A C 1
ATOM 819 O O . LEU A 1 99 ? 36.780 -2.669 -21.837 1.00 48.44 99 LEU A O 1
ATOM 823 N N . ASN A 1 100 ? 36.358 -4.882 -21.630 1.00 45.91 100 ASN A N 1
ATOM 824 C CA . ASN A 1 100 ? 37.433 -5.259 -20.693 1.00 45.91 100 ASN A CA 1
ATOM 825 C C . ASN A 1 100 ? 37.191 -5.087 -19.169 1.00 45.91 100 ASN A C 1
ATOM 827 O O . ASN A 1 100 ? 37.932 -4.379 -18.490 1.00 45.91 100 ASN A O 1
ATOM 831 N N . ALA A 1 101 ? 36.251 -5.843 -18.587 1.00 40.91 101 ALA A N 1
ATOM 832 C CA . ALA A 1 101 ? 36.277 -6.158 -17.151 1.00 40.91 101 ALA A CA 1
ATOM 833 C C . ALA A 1 101 ? 35.832 -7.608 -16.895 1.00 40.91 101 ALA A C 1
ATOM 835 O O . ALA A 1 101 ? 34.671 -7.974 -17.075 1.00 40.91 101 ALA A O 1
ATOM 836 N N . GLY A 1 102 ? 36.781 -8.456 -16.498 1.00 39.50 102 GLY A N 1
ATOM 837 C CA . GLY A 1 102 ? 36.538 -9.858 -16.181 1.00 39.50 102 GLY A CA 1
ATOM 838 C C . GLY A 1 102 ? 35.567 -10.061 -15.008 1.00 39.50 102 GLY A C 1
ATOM 839 O O . GLY A 1 102 ? 35.690 -9.449 -13.952 1.00 39.50 102 GLY A O 1
ATOM 840 N N . GLY A 1 103 ? 34.628 -10.992 -15.180 1.00 44.28 103 GLY A N 1
ATOM 841 C CA . GLY A 1 103 ? 34.287 -11.963 -14.136 1.00 44.28 103 GLY A CA 1
ATOM 842 C C . GLY A 1 103 ? 33.136 -11.700 -13.155 1.00 44.28 103 GLY A C 1
ATOM 843 O O . GLY A 1 103 ? 32.716 -12.678 -12.551 1.00 44.28 103 GLY A O 1
ATOM 844 N N . ASN A 1 104 ? 32.573 -10.491 -12.992 1.00 52.16 104 ASN A N 1
ATOM 845 C CA . ASN A 1 104 ? 31.623 -10.237 -11.877 1.00 52.16 104 ASN A CA 1
ATOM 846 C C . ASN A 1 104 ? 30.266 -9.556 -12.202 1.00 52.16 104 ASN A C 1
ATOM 848 O O . ASN A 1 104 ? 29.426 -9.469 -11.304 1.00 52.16 104 ASN A O 1
ATOM 852 N N . SER A 1 105 ? 29.980 -9.099 -13.431 1.00 50.78 105 SER A N 1
ATOM 853 C CA . SER A 1 105 ? 28.738 -8.331 -13.712 1.00 50.78 105 SER A CA 1
ATOM 854 C C . SER A 1 105 ? 27.460 -9.181 -13.846 1.00 50.78 105 SER A C 1
ATOM 856 O O . SER A 1 105 ? 26.361 -8.706 -13.543 1.00 50.78 105 SER A O 1
ATOM 858 N N . VAL A 1 106 ? 27.589 -10.460 -14.219 1.00 53.00 106 VAL A N 1
ATOM 859 C CA . VAL A 1 106 ? 26.461 -11.412 -14.295 1.00 53.00 106 VAL A CA 1
ATOM 860 C C . VAL A 1 106 ? 25.855 -11.650 -12.906 1.00 53.00 106 VAL A C 1
ATOM 862 O O . VAL A 1 106 ? 24.642 -11.779 -12.763 1.00 53.00 106 VAL A O 1
ATOM 865 N N . ASN A 1 107 ? 26.683 -11.605 -11.859 1.00 55.78 107 ASN A N 1
ATOM 866 C CA . ASN A 1 107 ? 26.229 -11.785 -10.483 1.00 55.78 107 ASN A CA 1
ATOM 867 C C . ASN A 1 107 ? 25.453 -10.558 -9.987 1.00 55.78 107 ASN A C 1
ATOM 869 O O . ASN A 1 107 ? 24.441 -10.713 -9.315 1.00 55.78 107 ASN A O 1
ATOM 873 N N . ALA A 1 108 ? 25.872 -9.340 -10.346 1.00 57.22 108 ALA A N 1
ATOM 874 C CA . ALA A 1 108 ? 25.206 -8.113 -9.901 1.00 57.22 108 ALA A CA 1
ATOM 875 C C . ALA A 1 108 ? 23.788 -7.969 -10.479 1.00 57.22 108 ALA A C 1
ATOM 877 O O . ALA A 1 108 ? 22.852 -7.671 -9.739 1.00 57.22 108 ALA A O 1
ATOM 878 N N . SER A 1 109 ? 23.614 -8.244 -11.775 1.00 60.47 109 SER A N 1
ATOM 879 C CA . SER A 1 109 ? 22.301 -8.214 -12.437 1.00 60.47 109 SER A CA 1
ATOM 880 C C . SER A 1 109 ? 21.379 -9.335 -11.943 1.00 60.47 109 SER A C 1
ATOM 882 O O . SER A 1 109 ? 20.211 -9.082 -11.654 1.00 60.47 109 SER A O 1
ATOM 884 N N . ALA A 1 110 ? 21.903 -10.546 -11.733 1.00 65.12 110 ALA A N 1
ATOM 885 C CA . ALA A 1 110 ? 21.149 -11.642 -11.124 1.00 65.12 110 ALA A CA 1
ATOM 886 C C . ALA A 1 110 ? 20.720 -11.331 -9.676 1.00 65.12 110 ALA A C 1
ATOM 888 O O . ALA A 1 110 ? 19.582 -11.606 -9.293 1.00 65.12 110 ALA A O 1
ATOM 889 N N . ILE A 1 111 ? 21.593 -10.707 -8.877 1.00 64.38 111 ILE A N 1
ATOM 890 C CA . ILE A 1 111 ? 21.275 -10.264 -7.509 1.00 64.38 111 ILE A CA 1
ATOM 891 C C . ILE A 1 111 ? 20.232 -9.137 -7.526 1.00 64.38 111 ILE A C 1
ATOM 893 O O . ILE A 1 111 ? 19.322 -9.142 -6.696 1.00 64.38 111 ILE A O 1
ATOM 897 N N . ALA A 1 112 ? 20.326 -8.189 -8.463 1.00 68.19 112 ALA A N 1
ATOM 898 C CA . ALA A 1 112 ? 19.347 -7.115 -8.621 1.00 68.19 112 ALA A CA 1
ATOM 899 C C . ALA A 1 112 ? 17.959 -7.668 -8.984 1.00 68.19 112 ALA A C 1
ATOM 901 O O . ALA A 1 112 ? 16.966 -7.303 -8.355 1.00 68.19 112 ALA A O 1
ATOM 902 N N . LEU A 1 113 ? 17.895 -8.625 -9.915 1.00 72.06 113 LEU A N 1
ATOM 903 C CA . LEU A 1 113 ? 16.659 -9.316 -10.294 1.00 72.06 113 LEU A CA 1
ATOM 904 C C . LEU A 1 113 ? 16.068 -10.139 -9.145 1.00 72.06 113 LEU A C 1
ATOM 906 O O . LEU A 1 113 ? 14.854 -10.142 -8.964 1.00 72.06 113 LEU A O 1
ATOM 910 N N . ALA A 1 114 ? 16.904 -10.787 -8.329 1.00 74.81 114 ALA A N 1
ATOM 911 C CA . ALA A 1 114 ? 16.447 -11.527 -7.153 1.00 74.81 114 ALA A CA 1
ATOM 912 C C . ALA A 1 114 ? 15.852 -10.610 -6.067 1.00 74.81 114 ALA A C 1
ATOM 914 O O . ALA A 1 114 ? 14.951 -11.017 -5.335 1.00 74.81 114 ALA A O 1
ATOM 915 N N . ARG A 1 115 ? 16.336 -9.367 -5.957 1.00 81.75 115 ARG A N 1
ATOM 916 C CA . ARG A 1 115 ? 15.847 -8.372 -4.985 1.00 81.75 115 ARG A CA 1
ATOM 917 C C . ARG A 1 115 ? 14.636 -7.578 -5.476 1.00 81.75 115 ARG A C 1
ATOM 919 O O . ARG A 1 115 ? 13.909 -7.028 -4.650 1.00 81.75 115 ARG A O 1
ATOM 926 N N . LEU A 1 116 ? 14.400 -7.544 -6.786 1.00 85.19 116 LEU A N 1
ATOM 927 C CA . LEU A 1 116 ? 13.341 -6.762 -7.423 1.00 85.19 116 LEU A CA 1
ATOM 928 C C . LEU A 1 116 ? 11.946 -7.052 -6.832 1.00 85.19 116 LEU A C 1
ATOM 930 O O . LEU A 1 116 ? 11.288 -6.085 -6.451 1.00 85.19 116 LEU A O 1
ATOM 934 N N . PRO A 1 117 ? 11.482 -8.311 -6.659 1.00 88.06 117 PRO A N 1
ATOM 935 C CA . PRO A 1 117 ? 10.144 -8.559 -6.118 1.00 88.06 117 PRO A CA 1
ATOM 936 C C . PRO A 1 117 ? 9.960 -7.993 -4.708 1.00 88.06 117 PRO A C 1
ATOM 938 O O . PRO A 1 117 ? 8.925 -7.401 -4.418 1.00 88.06 117 PRO A O 1
ATOM 941 N N . GLY A 1 118 ? 10.978 -8.131 -3.851 1.00 89.69 118 GLY A N 1
ATOM 942 C CA . GLY A 1 118 ? 10.952 -7.593 -2.491 1.00 89.69 118 GLY A CA 1
ATOM 943 C C . GLY A 1 118 ? 10.894 -6.067 -2.477 1.00 89.69 118 GLY A C 1
ATOM 944 O O . GLY A 1 118 ? 10.090 -5.495 -1.748 1.00 89.69 118 GLY A O 1
ATOM 945 N N . LEU A 1 119 ? 11.688 -5.419 -3.334 1.00 90.44 119 LEU A N 1
ATOM 946 C CA . LEU A 1 119 ? 11.689 -3.965 -3.492 1.00 90.44 119 LEU A CA 1
ATOM 947 C C . LEU A 1 119 ? 10.355 -3.442 -4.046 1.00 90.44 119 LEU A C 1
ATOM 949 O O . LEU A 1 119 ? 9.797 -2.480 -3.529 1.00 90.44 119 LEU A O 1
ATOM 953 N N . ALA A 1 120 ? 9.824 -4.070 -5.093 1.00 92.12 120 ALA A N 1
ATOM 954 C CA . ALA A 1 120 ? 8.547 -3.670 -5.674 1.00 92.12 120 ALA A CA 1
ATOM 955 C C . ALA A 1 120 ? 7.399 -3.844 -4.671 1.00 92.12 120 ALA A C 1
ATOM 957 O O . ALA A 1 120 ? 6.519 -2.990 -4.586 1.00 92.12 120 ALA A O 1
ATOM 958 N N . TRP A 1 121 ? 7.433 -4.920 -3.879 1.00 93.69 121 TRP A N 1
ATOM 959 C CA . TRP A 1 121 ? 6.460 -5.158 -2.820 1.00 93.69 121 TRP A CA 1
ATOM 960 C C . TRP A 1 121 ? 6.548 -4.116 -1.704 1.00 93.69 121 TRP 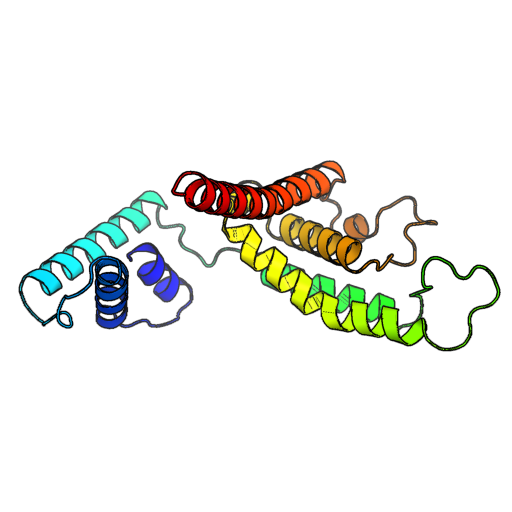A C 1
ATOM 962 O O . TRP A 1 121 ? 5.513 -3.612 -1.277 1.00 93.69 121 TRP A O 1
ATOM 972 N N . SER A 1 122 ? 7.755 -3.759 -1.248 1.00 92.56 122 SER A N 1
ATOM 973 C CA . SER A 1 122 ? 7.918 -2.736 -0.208 1.00 92.56 122 SER A CA 1
ATOM 974 C C . SER A 1 122 ? 7.445 -1.366 -0.689 1.00 92.56 122 SER A C 1
ATOM 976 O O . SER A 1 122 ? 6.670 -0.719 0.004 1.00 92.56 122 SER A O 1
ATOM 978 N N . ILE A 1 123 ? 7.809 -0.968 -1.913 1.00 91.94 123 ILE A N 1
ATOM 979 C CA . ILE A 1 123 ? 7.357 0.304 -2.497 1.00 91.94 123 ILE A CA 1
ATOM 980 C C . ILE A 1 123 ? 5.831 0.328 -2.644 1.00 91.94 123 ILE A C 1
ATOM 982 O O . ILE A 1 123 ? 5.190 1.344 -2.370 1.00 91.94 123 ILE A O 1
ATOM 986 N N . LEU A 1 124 ? 5.222 -0.790 -3.053 1.00 93.00 124 LEU A N 1
ATOM 987 C CA . LEU A 1 124 ? 3.768 -0.877 -3.142 1.00 93.00 124 LEU A CA 1
ATOM 988 C C . LEU A 1 124 ? 3.112 -0.783 -1.759 1.00 93.00 124 LEU A C 1
ATOM 990 O O . LEU A 1 124 ? 2.096 -0.106 -1.618 1.00 93.00 124 LEU A O 1
ATOM 994 N N . ALA A 1 125 ? 3.680 -1.430 -0.742 1.00 91.50 125 ALA A N 1
ATOM 995 C CA . ALA A 1 125 ? 3.174 -1.354 0.625 1.00 91.50 125 ALA A CA 1
ATOM 996 C C . ALA A 1 125 ? 3.230 0.084 1.169 1.00 91.50 125 ALA A C 1
ATOM 998 O O . ALA A 1 125 ? 2.255 0.560 1.752 1.00 91.50 125 ALA A O 1
ATOM 999 N N . ASP A 1 126 ? 4.316 0.805 0.900 1.00 90.06 126 ASP A N 1
ATOM 1000 C CA . ASP A 1 126 ? 4.482 2.194 1.336 1.00 90.06 126 ASP A CA 1
ATOM 1001 C C . ASP A 1 126 ? 3.529 3.143 0.587 1.00 90.06 126 ASP A C 1
ATOM 1003 O O . ASP A 1 126 ? 3.040 4.124 1.149 1.00 90.06 126 ASP A O 1
ATOM 1007 N N . SER A 1 127 ? 3.154 2.812 -0.656 1.00 89.81 127 SER A N 1
ATOM 1008 C CA . SER A 1 127 ? 2.214 3.608 -1.460 1.00 89.81 127 SER A CA 1
ATOM 1009 C C . SER A 1 127 ? 0.837 3.807 -0.802 1.00 89.81 127 SER A C 1
ATOM 1011 O O . SER A 1 127 ? 0.178 4.816 -1.068 1.00 89.81 127 SER A O 1
ATOM 1013 N N . TYR A 1 128 ? 0.422 2.910 0.105 1.00 88.81 128 TYR A N 1
ATOM 1014 C CA . TYR A 1 128 ? -0.834 3.019 0.861 1.00 88.81 128 TYR A CA 1
ATOM 1015 C C . TYR A 1 128 ? -0.852 4.155 1.886 1.00 88.81 128 TYR A C 1
ATOM 1017 O O . TYR A 1 128 ? -1.923 4.514 2.378 1.00 88.81 128 TYR A O 1
ATOM 1025 N N . GLN A 1 129 ? 0.304 4.737 2.208 1.00 86.88 129 GLN A N 1
ATOM 1026 C CA . GLN A 1 129 ? 0.378 5.927 3.051 1.00 86.88 129 GLN A CA 1
ATOM 1027 C C . GLN A 1 129 ? -0.188 7.170 2.344 1.00 86.88 129 GLN A C 1
ATOM 1029 O O . GLN A 1 129 ? -0.585 8.130 3.006 1.00 86.88 129 GLN A O 1
ATOM 1034 N N . SER A 1 130 ? -0.272 7.147 1.010 1.00 86.25 130 SER A N 1
ATOM 1035 C CA . SER A 1 130 ? -0.879 8.200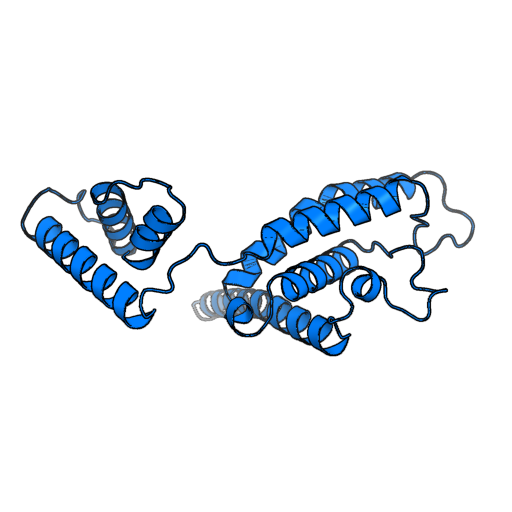 0.199 1.00 86.25 130 SER A CA 1
ATOM 1036 C C . SER A 1 130 ? -2.247 7.775 -0.345 1.00 86.25 130 SER A C 1
ATOM 1038 O O . SER A 1 130 ? -2.524 6.598 -0.567 1.00 86.25 130 SER A O 1
ATOM 1040 N N . ALA A 1 131 ? -3.116 8.746 -0.633 1.00 85.31 131 ALA A N 1
ATOM 1041 C CA . ALA A 1 131 ? -4.473 8.514 -1.140 1.00 85.31 131 ALA A CA 1
ATOM 1042 C C . ALA A 1 131 ? -4.532 8.075 -2.623 1.00 85.31 131 ALA A C 1
ATOM 1044 O O . ALA A 1 131 ? -5.582 8.145 -3.256 1.00 85.31 131 ALA A O 1
ATOM 1045 N N . MET A 1 132 ? -3.425 7.589 -3.196 1.00 8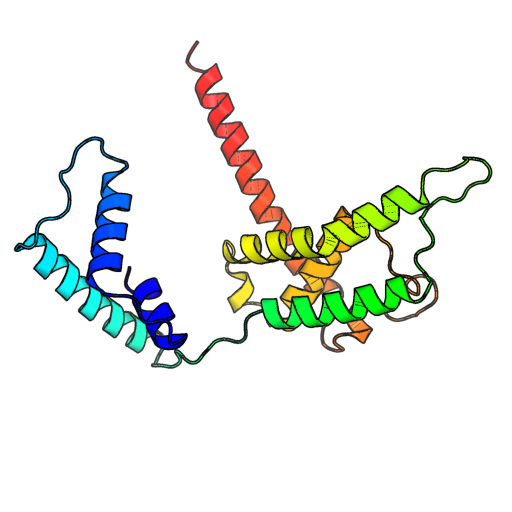5.88 132 MET A N 1
ATOM 1046 C CA . MET A 1 132 ? -3.320 7.225 -4.617 1.00 85.88 132 MET A CA 1
ATOM 1047 C C . MET A 1 132 ? -4.295 6.129 -5.049 1.00 85.88 132 MET A C 1
ATOM 1049 O O . MET A 1 132 ? -4.711 6.114 -6.202 1.00 85.88 132 MET A O 1
ATOM 1053 N N . CYS A 1 133 ? -4.690 5.252 -4.123 1.00 84.31 133 CYS A N 1
ATOM 1054 C CA . CYS A 1 133 ? -5.663 4.187 -4.377 1.00 84.31 133 CYS A CA 1
ATOM 1055 C C . CYS A 1 133 ? -7.071 4.706 -4.729 1.00 84.31 133 CYS A C 1
ATOM 1057 O O . CYS A 1 133 ? -7.904 3.915 -5.161 1.00 84.31 133 CYS A O 1
ATOM 1059 N N . LEU A 1 134 ? -7.356 5.995 -4.503 1.00 85.94 134 LEU A N 1
ATOM 1060 C CA . LEU A 1 134 ? -8.620 6.635 -4.880 1.00 85.94 134 LEU A CA 1
ATOM 1061 C C . LEU A 1 134 ? -8.548 7.319 -6.251 1.00 85.94 134 LEU A C 1
ATOM 1063 O O . LEU A 1 134 ? -9.567 7.429 -6.925 1.00 85.94 134 LEU A O 1
ATOM 1067 N N . ASP A 1 135 ? -7.357 7.763 -6.652 1.00 89.88 135 ASP A N 1
ATOM 1068 C CA . ASP A 1 135 ? -7.165 8.578 -7.855 1.00 89.88 135 ASP A CA 1
ATOM 1069 C C . ASP A 1 135 ? -6.823 7.734 -9.090 1.00 89.88 135 ASP A C 1
ATOM 1071 O O . ASP A 1 135 ? -7.143 8.119 -10.213 1.00 89.88 135 ASP A O 1
ATOM 1075 N N . PHE A 1 136 ? -6.165 6.587 -8.895 1.00 90.56 136 PHE A N 1
ATOM 1076 C CA . PHE A 1 136 ? -5.675 5.734 -9.978 1.00 90.56 136 PHE A CA 1
ATOM 1077 C C . PHE A 1 136 ? -6.197 4.306 -9.854 1.00 90.56 136 PHE A C 1
ATOM 1079 O O . PHE A 1 136 ? -6.394 3.792 -8.751 1.00 90.56 136 PHE A O 1
ATOM 1086 N N . ALA A 1 137 ? -6.371 3.633 -10.995 1.00 90.56 137 ALA A N 1
ATOM 1087 C CA . ALA A 1 137 ? -6.749 2.228 -10.989 1.00 90.56 137 ALA A CA 1
ATOM 1088 C C . ALA A 1 137 ? -5.585 1.360 -10.461 1.00 90.56 137 ALA A C 1
ATOM 1090 O O . ALA A 1 137 ? -4.409 1.691 -10.657 1.00 90.56 137 ALA A O 1
ATOM 1091 N N . PRO A 1 138 ? -5.883 0.220 -9.812 1.00 90.94 138 PRO A N 1
ATOM 1092 C CA . PRO A 1 138 ? -4.863 -0.633 -9.196 1.00 90.94 138 PRO A CA 1
ATOM 1093 C C . PRO A 1 138 ? -3.858 -1.196 -10.211 1.00 90.94 138 PRO A C 1
ATOM 1095 O O . PRO A 1 138 ? -2.702 -1.427 -9.863 1.00 90.94 138 PRO A O 1
ATOM 1098 N N . GLU A 1 139 ? -4.282 -1.380 -11.463 1.00 91.44 139 GLU A N 1
ATOM 1099 C CA . GLU A 1 139 ? -3.433 -1.810 -12.577 1.00 91.44 139 GLU A CA 1
ATOM 1100 C C . GLU A 1 139 ? -2.329 -0.787 -12.870 1.00 91.44 139 GLU A C 1
ATOM 1102 O O . GLU A 1 139 ? -1.154 -1.153 -12.965 1.00 91.44 139 GLU A O 1
ATOM 1107 N N . HIS A 1 140 ? -2.689 0.501 -12.948 1.00 91.62 140 HIS A N 1
ATOM 1108 C CA . HIS A 1 140 ? -1.744 1.588 -13.216 1.00 91.62 140 HIS A CA 1
ATOM 1109 C C . HIS A 1 140 ? -0.758 1.769 -12.062 1.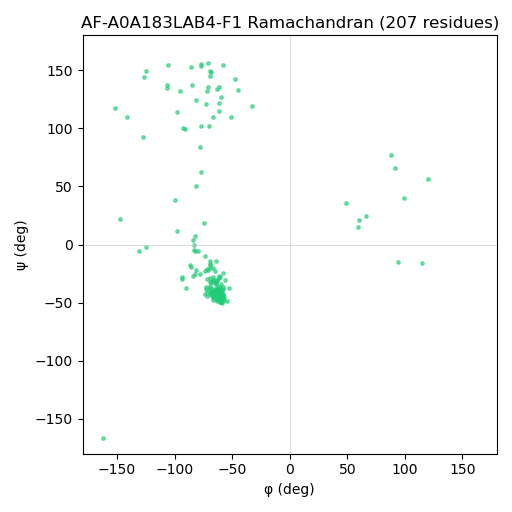00 91.62 140 HIS A C 1
ATOM 1111 O O . HIS A 1 140 ? 0.437 1.943 -12.299 1.00 91.62 140 HIS A O 1
ATOM 1117 N N . ILE A 1 141 ? -1.235 1.663 -10.816 1.00 92.38 141 ILE A N 1
ATOM 1118 C CA . ILE A 1 141 ? -0.387 1.743 -9.615 1.00 92.38 141 ILE A CA 1
ATOM 1119 C C . ILE A 1 141 ? 0.652 0.619 -9.624 1.00 92.38 141 ILE A C 1
ATOM 1121 O O . ILE A 1 141 ? 1.843 0.879 -9.456 1.00 92.38 141 ILE A O 1
ATOM 1125 N N . ALA A 1 142 ? 0.225 -0.623 -9.865 1.00 92.50 142 ALA A N 1
ATOM 1126 C CA . ALA A 1 142 ? 1.122 -1.773 -9.897 1.00 92.50 142 ALA A CA 1
ATOM 1127 C C . ALA A 1 142 ? 2.204 -1.636 -10.982 1.00 92.50 142 ALA A C 1
ATOM 1129 O O . ALA A 1 142 ? 3.382 -1.880 -10.713 1.00 92.50 142 ALA A O 1
ATOM 1130 N N . ALA A 1 143 ? 1.828 -1.202 -12.189 1.00 90.44 143 ALA A N 1
ATOM 1131 C CA . ALA A 1 143 ? 2.767 -0.996 -13.288 1.00 90.44 143 ALA A CA 1
ATOM 1132 C C . ALA A 1 143 ? 3.763 0.144 -13.003 1.00 90.44 143 ALA A C 1
ATOM 1134 O O . ALA A 1 143 ? 4.964 -0.003 -13.243 1.00 90.44 143 ALA A O 1
ATOM 1135 N N . ALA A 1 144 ? 3.296 1.263 -12.441 1.00 91.06 144 ALA A N 1
ATOM 1136 C CA . ALA A 1 144 ? 4.145 2.405 -12.110 1.00 91.06 144 ALA A CA 1
ATOM 1137 C C . ALA A 1 144 ? 5.145 2.093 -10.984 1.00 91.06 144 ALA A C 1
ATOM 1139 O O . ALA A 1 144 ? 6.318 2.470 -11.083 1.00 91.06 144 ALA A O 1
ATOM 1140 N N . VAL A 1 145 ? 4.708 1.361 -9.951 1.00 92.44 145 VAL A N 1
ATOM 1141 C CA . VAL A 1 145 ? 5.574 0.876 -8.864 1.00 92.44 145 VAL A CA 1
ATOM 1142 C C . VAL A 1 145 ? 6.609 -0.113 -9.390 1.00 92.44 145 VAL A C 1
ATOM 1144 O O . VAL A 1 145 ? 7.787 0.002 -9.055 1.00 92.44 145 VAL A O 1
ATOM 1147 N N . LEU A 1 146 ? 6.210 -1.037 -10.267 1.00 90.12 146 LEU A N 1
ATOM 1148 C CA . LEU A 1 146 ? 7.145 -1.960 -10.908 1.00 90.12 146 LEU A CA 1
ATOM 1149 C C . LEU A 1 146 ? 8.206 -1.205 -11.719 1.00 90.12 146 LEU A C 1
ATOM 1151 O O . LEU A 1 146 ? 9.396 -1.489 -11.600 1.00 90.12 146 LEU A O 1
ATOM 1155 N N . HIS A 1 147 ? 7.792 -0.198 -12.490 1.00 88.00 147 HIS A N 1
ATOM 1156 C CA . HIS A 1 147 ? 8.710 0.659 -13.236 1.00 88.00 147 HIS A CA 1
ATOM 1157 C C . HIS A 1 147 ? 9.678 1.422 -12.328 1.00 88.00 147 HIS A C 1
ATOM 1159 O O . HIS A 1 147 ? 10.856 1.557 -12.659 1.00 88.00 147 HIS A O 1
ATOM 1165 N N . LEU A 1 148 ? 9.214 1.882 -11.166 1.00 89.31 148 LEU A N 1
ATOM 1166 C CA . LEU A 1 148 ? 10.063 2.552 -10.187 1.00 89.31 148 LEU A CA 1
ATOM 1167 C C . LEU A 1 148 ? 11.095 1.591 -9.586 1.00 89.31 148 LEU A C 1
ATOM 1169 O O . LEU A 1 148 ? 12.279 1.916 -9.527 1.00 89.31 148 LEU A O 1
ATOM 1173 N N . ALA A 1 149 ? 10.663 0.386 -9.210 1.00 89.62 149 ALA A N 1
ATOM 1174 C CA . ALA A 1 149 ? 11.531 -0.651 -8.662 1.00 89.62 149 ALA A CA 1
ATOM 1175 C C . ALA A 1 149 ? 12.617 -1.084 -9.658 1.00 89.62 149 ALA A C 1
ATOM 1177 O O . ALA A 1 149 ? 13.770 -1.256 -9.271 1.00 89.62 149 ALA A O 1
ATOM 1178 N N . LEU A 1 150 ? 12.280 -1.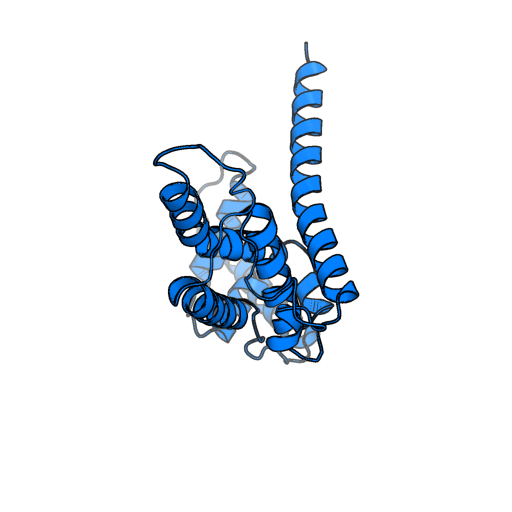200 -10.946 1.00 84.88 150 LEU A N 1
ATOM 1179 C CA . LEU A 1 150 ? 13.241 -1.493 -12.015 1.00 84.88 150 LEU A CA 1
ATOM 1180 C C . LEU A 1 150 ? 14.304 -0.403 -12.161 1.00 84.88 150 LEU A C 1
ATOM 1182 O O . LEU A 1 150 ? 15.491 -0.716 -12.249 1.00 84.88 150 LEU A O 1
ATOM 1186 N N . ARG A 1 151 ? 13.889 0.873 -12.131 1.00 84.06 151 ARG A N 1
ATOM 1187 C CA . ARG A 1 151 ? 14.810 2.019 -12.176 1.00 84.06 151 ARG A CA 1
ATOM 1188 C C . ARG A 1 151 ? 15.760 2.024 -10.982 1.00 84.06 151 ARG A C 1
ATOM 1190 O O . ARG A 1 151 ? 16.954 2.226 -11.167 1.00 84.06 151 ARG A O 1
ATOM 1197 N N . ILE A 1 152 ? 15.251 1.755 -9.779 1.00 84.88 152 ILE A N 1
ATOM 1198 C CA . ILE A 1 152 ? 16.067 1.676 -8.557 1.00 84.88 152 ILE A CA 1
ATOM 1199 C C . ILE A 1 152 ? 17.028 0.479 -8.612 1.00 84.88 152 ILE A C 1
ATOM 1201 O O . ILE A 1 152 ? 18.177 0.589 -8.192 1.00 84.88 152 ILE A O 1
ATOM 1205 N N . ALA A 1 153 ? 16.586 -0.658 -9.153 1.00 80.50 153 ALA A N 1
ATOM 1206 C CA . ALA A 1 153 ? 17.414 -1.850 -9.313 1.00 80.50 153 ALA A CA 1
ATOM 1207 C C . ALA A 1 153 ? 18.460 -1.728 -10.441 1.00 80.50 153 ALA A C 1
ATOM 1209 O O . ALA A 1 153 ? 19.315 -2.604 -10.559 1.00 80.50 153 ALA A O 1
ATOM 1210 N N . GLY A 1 154 ? 18.397 -0.678 -11.271 1.00 74.19 154 GLY A N 1
ATOM 1211 C CA . GLY A 1 154 ? 19.278 -0.501 -12.428 1.00 74.19 154 GLY A CA 1
ATOM 1212 C C . GLY A 1 154 ? 19.062 -1.551 -13.522 1.00 74.19 154 GLY A C 1
ATOM 1213 O O . GLY A 1 154 ? 19.983 -1.848 -14.278 1.00 74.19 154 GLY A O 1
ATOM 1214 N N . VAL A 1 155 ? 17.868 -2.151 -13.586 1.00 73.31 155 VAL A N 1
ATOM 1215 C CA . VAL A 1 155 ? 17.523 -3.175 -14.579 1.00 73.31 155 VAL A CA 1
ATOM 1216 C C . VAL A 1 155 ? 16.764 -2.513 -15.721 1.00 73.31 155 VAL A C 1
ATOM 1218 O O . VAL A 1 155 ? 15.633 -2.058 -15.552 1.00 73.31 155 VAL A O 1
ATOM 1221 N N . GLU A 1 156 ? 17.371 -2.495 -16.903 1.00 68.25 156 GLU A N 1
ATOM 1222 C CA . GLU A 1 156 ? 16.686 -2.092 -18.126 1.00 68.25 156 GLU A CA 1
ATOM 1223 C C . GLU A 1 156 ? 15.942 -3.278 -18.737 1.00 68.25 156 GLU A C 1
ATOM 1225 O O . GLU A 1 156 ? 16.457 -4.396 -18.801 1.00 68.25 156 GLU A O 1
ATOM 1230 N N . ILE A 1 157 ? 14.714 -3.031 -19.200 1.00 67.12 157 ILE A N 1
ATOM 1231 C CA . ILE A 1 157 ? 13.955 -4.065 -19.893 1.00 67.12 157 ILE A CA 1
ATOM 1232 C C . ILE A 1 157 ? 14.411 -4.123 -21.354 1.00 67.12 157 ILE A C 1
ATOM 1234 O O . ILE A 1 157 ? 14.336 -3.115 -22.071 1.00 67.12 157 ILE A O 1
ATOM 1238 N N . PRO A 1 158 ? 14.837 -5.300 -21.825 1.00 55.53 158 PRO A N 1
ATOM 1239 C CA . PRO A 1 158 ? 15.172 -5.517 -23.222 1.00 55.53 158 PRO A CA 1
ATOM 1240 C C . PRO A 1 158 ? 13.980 -5.244 -24.141 1.00 55.53 158 PRO A C 1
ATOM 1242 O O . PRO A 1 158 ? 12.900 -5.794 -23.949 1.00 55.53 158 PRO A O 1
ATOM 1245 N N . GLY A 1 159 ? 14.184 -4.390 -25.147 1.00 54.47 159 GLY A N 1
ATOM 1246 C CA . GLY A 1 159 ? 13.157 -4.005 -26.126 1.00 54.47 159 GLY A CA 1
ATOM 1247 C C . GLY A 1 159 ? 12.739 -2.533 -26.077 1.00 54.47 159 GLY A C 1
ATOM 1248 O O . GLY A 1 159 ? 12.226 -2.027 -27.070 1.00 54.47 159 GLY A O 1
ATOM 1249 N N . ASN A 1 160 ? 13.053 -1.796 -25.004 1.00 55.78 160 ASN A N 1
ATOM 1250 C CA . ASN A 1 160 ? 12.694 -0.371 -24.896 1.00 55.78 160 ASN A CA 1
ATOM 1251 C C . ASN A 1 160 ? 13.478 0.550 -25.861 1.00 55.78 160 ASN A C 1
ATOM 1253 O O . ASN A 1 160 ? 13.082 1.686 -26.087 1.00 55.78 160 ASN A O 1
ATOM 1257 N N . ARG A 1 161 ? 14.599 0.080 -26.434 1.00 50.50 161 ARG A N 1
ATOM 1258 C CA . ARG A 1 161 ? 15.402 0.828 -27.426 1.00 50.50 161 ARG A CA 1
ATOM 1259 C C . ARG A 1 161 ? 14.940 0.656 -28.877 1.00 50.50 161 ARG A C 1
ATOM 1261 O O . ARG A 1 161 ? 15.351 1.442 -29.723 1.00 50.50 161 ARG A O 1
ATOM 1268 N N . HIS A 1 162 ? 14.145 -0.372 -29.174 1.00 45.50 162 HIS A N 1
ATOM 1269 C CA . HIS A 1 162 ? 13.787 -0.750 -30.550 1.00 45.50 162 HIS A CA 1
ATOM 1270 C C . HIS A 1 162 ? 12.273 -0.811 -30.803 1.00 45.50 162 HIS A C 1
ATOM 1272 O O . HIS A 1 162 ? 11.863 -1.075 -31.928 1.00 45.50 162 HIS A O 1
ATOM 1278 N N . SER A 1 163 ? 11.454 -0.570 -29.779 1.00 55.91 163 SER A N 1
ATOM 1279 C CA . SER A 1 163 ? 9.993 -0.538 -29.864 1.00 55.91 163 SER A CA 1
ATOM 1280 C C . SER A 1 163 ? 9.496 0.905 -29.775 1.00 55.91 163 SER A C 1
ATOM 1282 O O . SER A 1 163 ? 9.966 1.665 -28.932 1.00 55.91 163 SER A O 1
ATOM 1284 N N . GLU A 1 164 ? 8.524 1.276 -30.612 1.00 54.06 164 GLU A N 1
ATOM 1285 C CA . GLU A 1 164 ? 7.822 2.568 -30.519 1.00 54.06 164 GLU A CA 1
ATOM 1286 C C . GLU A 1 164 ? 6.973 2.674 -29.239 1.00 54.06 164 GLU A C 1
ATOM 1288 O O . GLU A 1 164 ? 6.652 3.773 -28.788 1.00 54.06 164 GLU A O 1
ATOM 1293 N N . MET A 1 165 ? 6.644 1.529 -28.631 1.00 60.09 165 MET A N 1
ATOM 1294 C CA . MET A 1 165 ? 5.844 1.427 -27.415 1.00 60.09 165 MET A CA 1
ATOM 1295 C C . MET A 1 165 ? 6.712 1.061 -26.215 1.00 60.09 165 MET A C 1
ATOM 1297 O O . MET A 1 165 ? 7.529 0.133 -26.278 1.00 60.09 165 MET A O 1
ATOM 1301 N N . ALA A 1 166 ? 6.492 1.757 -25.103 1.00 69.81 166 ALA A N 1
ATOM 1302 C CA . ALA A 1 166 ? 7.131 1.434 -23.838 1.00 69.81 166 ALA A CA 1
ATOM 1303 C C . ALA A 1 166 ? 6.604 0.098 -23.292 1.00 69.81 166 ALA A C 1
ATOM 1305 O O . ALA A 1 166 ? 5.434 -0.239 -23.461 1.00 69.81 166 ALA A O 1
ATOM 1306 N N . TRP A 1 167 ? 7.442 -0.655 -22.578 1.00 76.00 167 TRP A N 1
ATOM 1307 C CA . TRP A 1 167 ? 7.089 -1.995 -22.081 1.00 76.00 167 TRP A CA 1
ATOM 1308 C C . TRP A 1 167 ? 5.821 -2.025 -21.210 1.00 76.00 167 TRP A C 1
ATOM 1310 O O . TRP A 1 167 ? 5.096 -3.014 -21.209 1.00 76.00 167 TRP A O 1
ATOM 1320 N N . TRP A 1 168 ? 5.526 -0.941 -20.487 1.00 75.62 168 TRP A N 1
ATOM 1321 C CA . TRP A 1 168 ? 4.324 -0.837 -19.658 1.00 75.62 168 TRP A CA 1
ATOM 1322 C C . TRP A 1 168 ? 3.044 -0.645 -20.486 1.00 75.62 168 TRP A C 1
ATOM 1324 O O . TRP A 1 168 ? 1.969 -1.021 -20.029 1.00 75.62 168 TRP A O 1
ATOM 1334 N N . GLN A 1 169 ? 3.145 -0.134 -21.717 1.00 78.88 169 GLN A N 1
ATOM 1335 C CA . GLN A 1 169 ? 2.014 -0.065 -22.651 1.00 78.88 169 GLN A CA 1
ATOM 1336 C C . GLN A 1 169 ? 1.653 -1.452 -23.188 1.00 78.88 169 GLN A C 1
ATOM 1338 O O . GLN A 1 169 ? 0.486 -1.721 -23.424 1.00 78.88 169 GLN A O 1
ATOM 1343 N N . ALA A 1 170 ? 2.624 -2.367 -23.288 1.00 73.00 170 ALA A N 1
ATOM 1344 C CA . ALA A 1 170 ? 2.357 -3.764 -23.643 1.00 73.00 170 ALA A CA 1
ATOM 1345 C C . ALA A 1 170 ? 1.609 -4.539 -22.539 1.00 73.00 170 ALA A C 1
ATOM 1347 O O . ALA A 1 170 ? 1.059 -5.606 -22.799 1.00 73.00 170 ALA A O 1
ATOM 1348 N N . ILE A 1 171 ? 1.613 -4.024 -21.305 1.00 72.81 171 ILE A N 1
ATOM 1349 C CA . ILE A 1 171 ? 0.891 -4.603 -20.165 1.00 72.81 171 ILE A CA 1
ATOM 1350 C C . ILE A 1 171 ? -0.520 -4.016 -20.068 1.00 72.81 171 ILE A C 1
ATOM 1352 O O . ILE A 1 171 ? -1.462 -4.730 -19.727 1.00 72.81 171 ILE A O 1
ATOM 1356 N N . SER A 1 172 ? -0.667 -2.725 -20.366 1.00 71.88 172 SER A N 1
ATOM 1357 C CA . SER A 1 172 ? -1.947 -2.024 -20.311 1.00 71.88 172 SER A CA 1
ATOM 1358 C C . SER A 1 172 ? -1.985 -0.863 -21.305 1.00 71.88 172 SER A C 1
ATOM 1360 O O . SER A 1 172 ? -1.259 0.120 -21.136 1.00 71.88 172 SER A O 1
ATOM 1362 N N . ASP A 1 173 ? -2.899 -0.933 -22.275 1.00 73.62 173 ASP A N 1
ATOM 1363 C CA . ASP A 1 173 ? -3.085 0.098 -23.310 1.00 73.62 173 ASP A CA 1
ATOM 1364 C C . ASP A 1 173 ? -3.553 1.450 -22.739 1.00 73.62 173 ASP A C 1
ATOM 1366 O O . ASP A 1 173 ? -3.342 2.503 -23.337 1.00 73.62 173 ASP A O 1
ATOM 1370 N N . SER A 1 174 ? -4.176 1.442 -21.557 1.00 81.88 174 SER A N 1
ATOM 1371 C CA . SER A 1 174 ? -4.698 2.638 -20.884 1.00 81.88 174 SER A CA 1
ATOM 1372 C C . SER A 1 174 ? -3.645 3.414 -20.083 1.00 81.88 174 SER A C 1
ATOM 1374 O O . SER A 1 174 ? -3.951 4.469 -19.526 1.00 81.88 174 SER A O 1
ATOM 1376 N N . LEU A 1 175 ? -2.410 2.909 -19.993 1.00 81.38 175 LEU A N 1
ATOM 1377 C CA . LEU A 1 175 ? -1.352 3.502 -19.179 1.00 81.38 175 LEU A CA 1
ATOM 1378 C C . LEU A 1 175 ? -0.501 4.475 -20.002 1.00 81.38 175 LEU A C 1
ATOM 1380 O O . LEU A 1 175 ? 0.415 4.083 -20.730 1.00 81.38 175 LEU A O 1
ATOM 1384 N N . SER A 1 176 ? -0.777 5.771 -19.851 1.00 85.62 176 SER A N 1
ATOM 1385 C CA . SER A 1 176 ? 0.066 6.823 -20.420 1.00 85.62 176 SER A CA 1
ATOM 1386 C C . SER A 1 176 ? 1.339 7.030 -19.592 1.00 85.62 176 SER A C 1
ATOM 1388 O O . SER A 1 176 ? 1.388 6.761 -18.389 1.00 85.62 176 SER A O 1
ATOM 1390 N N . ARG A 1 177 ? 2.393 7.546 -20.238 1.00 85.31 177 ARG A N 1
ATOM 1391 C CA . ARG A 1 177 ? 3.652 7.901 -19.561 1.00 85.31 177 ARG A CA 1
ATOM 1392 C C . ARG A 1 177 ? 3.433 8.926 -18.442 1.00 85.31 177 ARG A C 1
ATOM 1394 O O . ARG A 1 177 ? 4.040 8.805 -17.387 1.00 85.31 177 ARG A O 1
ATOM 1401 N N . GLU A 1 178 ? 2.538 9.882 -18.662 1.00 88.12 178 GLU A N 1
ATOM 1402 C CA . GLU A 1 178 ? 2.208 10.941 -17.702 1.00 88.12 178 GLU A CA 1
ATOM 1403 C C . GLU A 1 178 ? 1.633 10.368 -16.401 1.00 88.12 178 GLU A C 1
ATOM 1405 O O . GLU A 1 178 ? 2.059 10.759 -15.318 1.00 88.12 178 GLU A O 1
ATOM 1410 N N . ILE A 1 179 ? 0.727 9.386 -16.496 1.00 89.56 179 ILE A N 1
ATOM 1411 C CA . ILE A 1 179 ? 0.143 8.719 -15.323 1.00 89.56 179 ILE A CA 1
ATOM 1412 C C . ILE A 1 179 ? 1.224 7.958 -14.549 1.00 89.56 179 ILE A C 1
ATOM 1414 O O . ILE A 1 179 ? 1.276 8.038 -13.321 1.00 89.56 179 ILE A O 1
ATOM 1418 N N . VAL A 1 180 ? 2.120 7.253 -15.251 1.00 89.56 180 VAL A N 1
ATOM 1419 C CA . VAL A 1 180 ? 3.250 6.551 -14.618 1.00 89.56 180 VAL A CA 1
ATOM 1420 C C . VAL A 1 180 ? 4.129 7.531 -13.848 1.00 89.56 180 VAL A C 1
ATOM 1422 O O . VAL A 1 180 ? 4.426 7.296 -12.679 1.00 89.56 180 VAL A O 1
ATOM 1425 N N . GLU A 1 181 ? 4.530 8.632 -14.480 1.00 90.12 181 GLU A N 1
ATOM 1426 C CA . GLU A 1 181 ? 5.380 9.653 -13.865 1.00 90.12 181 GLU A CA 1
ATOM 1427 C C . GLU A 1 181 ? 4.687 10.316 -12.670 1.00 90.12 181 GLU A C 1
ATOM 1429 O O . GLU A 1 181 ? 5.300 10.478 -11.616 1.00 90.12 181 GLU A O 1
ATOM 1434 N N . GLN A 1 182 ? 3.392 10.617 -12.780 1.00 92.50 182 GLN A N 1
ATOM 1435 C CA . GLN A 1 182 ? 2.610 11.202 -11.694 1.00 92.50 182 GLN A CA 1
ATOM 1436 C C . GLN A 1 182 ? 2.517 10.271 -10.478 1.00 92.50 182 GLN A C 1
ATOM 1438 O O . GLN A 1 182 ? 2.671 10.725 -9.342 1.00 92.50 182 GLN A O 1
ATOM 1443 N N . ILE A 1 183 ? 2.295 8.970 -10.693 1.00 91.56 183 ILE A N 1
ATOM 1444 C CA . ILE A 1 183 ? 2.280 7.979 -9.608 1.00 91.56 183 ILE A CA 1
ATOM 1445 C C . ILE A 1 183 ? 3.673 7.865 -8.979 1.00 91.56 183 ILE A C 1
ATOM 1447 O O . ILE A 1 183 ? 3.795 7.864 -7.757 1.00 91.56 183 ILE A O 1
ATOM 1451 N N . GLN A 1 184 ? 4.734 7.819 -9.789 1.00 91.38 184 GLN A N 1
ATOM 1452 C CA . GLN A 1 184 ? 6.110 7.725 -9.294 1.00 91.38 184 GLN A CA 1
ATOM 1453 C C . GLN A 1 184 ? 6.514 8.923 -8.440 1.00 91.38 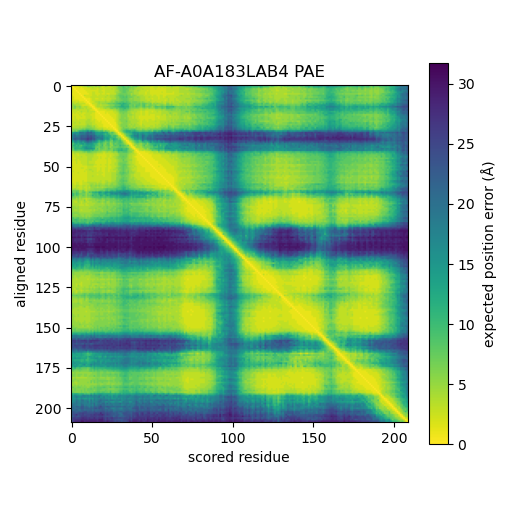184 GLN A C 1
ATOM 1455 O O . GLN A 1 184 ? 7.107 8.735 -7.380 1.00 91.38 184 GLN A O 1
ATOM 1460 N N . LEU A 1 185 ? 6.167 10.138 -8.867 1.00 91.38 185 LEU A N 1
ATOM 1461 C CA . LEU A 1 185 ? 6.418 11.355 -8.099 1.00 91.38 185 LEU A CA 1
ATOM 1462 C C . LEU A 1 185 ? 5.702 11.309 -6.748 1.00 91.38 185 LEU A C 1
ATOM 1464 O O . LEU A 1 185 ? 6.334 11.524 -5.719 1.00 91.38 185 LEU A O 1
ATOM 1468 N N . ARG A 1 186 ? 4.423 10.918 -6.727 1.00 90.56 186 ARG A N 1
ATOM 1469 C CA . ARG A 1 186 ? 3.667 10.785 -5.474 1.00 90.56 186 ARG A CA 1
ATOM 1470 C C . ARG A 1 186 ? 4.231 9.720 -4.538 1.00 90.56 186 ARG A C 1
ATOM 1472 O O . ARG A 1 186 ? 4.186 9.907 -3.328 1.00 90.56 186 ARG A O 1
ATOM 1479 N N . VAL A 1 187 ? 4.743 8.609 -5.069 1.00 91.00 187 VAL A N 1
ATOM 1480 C CA . VAL A 1 187 ? 5.445 7.594 -4.266 1.00 91.00 187 VAL A CA 1
ATOM 1481 C C . VAL A 1 187 ? 6.735 8.176 -3.688 1.00 91.00 187 VAL A C 1
ATOM 1483 O O . VAL A 1 187 ? 7.006 8.010 -2.504 1.00 91.00 187 VAL A O 1
ATOM 1486 N N . MET A 1 188 ? 7.517 8.893 -4.494 1.00 88.81 188 MET A N 1
ATOM 1487 C CA . MET A 1 188 ? 8.760 9.526 -4.046 1.00 88.81 188 MET A CA 1
ATOM 1488 C C . MET A 1 188 ? 8.525 10.611 -2.990 1.00 88.81 188 MET A C 1
ATOM 1490 O O . MET A 1 188 ? 9.317 10.732 -2.056 1.00 88.81 188 MET A O 1
ATOM 1494 N N . ASP A 1 189 ? 7.413 11.342 -3.075 1.00 89.50 189 ASP A N 1
ATOM 1495 C CA . ASP A 1 189 ? 7.022 12.327 -2.065 1.00 89.50 189 ASP A CA 1
ATOM 1496 C C . ASP A 1 189 ? 6.832 11.696 -0.678 1.00 89.50 189 ASP A C 1
ATOM 1498 O O . ASP A 1 189 ? 7.170 12.331 0.322 1.00 89.50 189 ASP A O 1
ATOM 1502 N N . ILE A 1 190 ? 6.351 10.447 -0.596 1.00 87.06 190 ILE A N 1
ATOM 1503 C CA . ILE A 1 190 ? 6.210 9.719 0.678 1.00 87.06 190 ILE A CA 1
ATOM 1504 C C . ILE A 1 190 ? 7.582 9.573 1.342 1.00 87.06 190 ILE A C 1
ATOM 1506 O O . ILE A 1 190 ? 7.758 9.953 2.499 1.00 87.06 190 ILE A O 1
ATOM 1510 N N . TYR A 1 191 ? 8.578 9.111 0.587 1.00 85.12 191 TYR A N 1
ATOM 1511 C CA . TYR A 1 191 ? 9.937 8.933 1.097 1.00 85.12 191 TYR A CA 1
ATOM 1512 C C . TYR A 1 191 ? 10.631 10.266 1.415 1.00 85.12 191 TYR A C 1
ATOM 1514 O O . TYR A 1 191 ? 11.399 10.355 2.372 1.00 85.12 191 TYR A O 1
ATOM 1522 N N . ALA A 1 192 ? 10.321 11.335 0.677 1.00 84.44 192 ALA A N 1
ATOM 1523 C CA . ALA A 1 192 ? 10.858 12.664 0.962 1.00 84.44 192 ALA A CA 1
ATOM 1524 C C . ALA A 1 192 ? 10.346 13.246 2.296 1.00 84.44 192 ALA A C 1
ATOM 1526 O O . ALA A 1 192 ? 11.026 14.067 2.918 1.00 84.44 192 ALA A O 1
ATOM 1527 N N . VAL A 1 193 ? 9.148 12.859 2.749 1.00 74.50 193 VAL A N 1
ATOM 1528 C CA . VAL A 1 193 ? 8.602 13.286 4.049 1.00 74.50 193 VAL A CA 1
ATOM 1529 C C . VAL A 1 193 ? 9.362 12.640 5.207 1.00 74.50 193 VAL A C 1
ATOM 1531 O O . VAL A 1 193 ? 9.653 13.328 6.188 1.00 74.50 193 VAL A O 1
ATOM 1534 N N . ASP A 1 194 ? 9.750 11.373 5.082 1.00 68.06 194 ASP A N 1
ATOM 1535 C CA . ASP A 1 194 ? 10.542 10.683 6.106 1.00 68.06 194 ASP A CA 1
ATOM 1536 C C . ASP A 1 194 ? 11.916 11.331 6.298 1.00 68.06 194 ASP A C 1
ATOM 1538 O O . ASP A 1 194 ? 12.367 11.514 7.433 1.00 68.06 194 ASP A O 1
ATOM 1542 N N . ASP A 1 195 ? 12.560 11.754 5.210 1.00 70.31 195 ASP A N 1
ATOM 1543 C CA . ASP A 1 195 ? 13.830 12.480 5.277 1.00 70.31 195 ASP A CA 1
ATOM 1544 C C . ASP A 1 195 ? 13.673 13.846 5.954 1.00 70.31 195 ASP A C 1
ATOM 1546 O O . ASP A 1 195 ? 14.492 14.220 6.798 1.00 70.31 195 ASP A O 1
ATOM 1550 N N . LYS A 1 196 ? 12.579 14.568 5.678 1.00 68.31 196 LYS A N 1
ATOM 1551 C CA . LYS A 1 196 ? 12.259 15.829 6.370 1.00 68.31 196 LYS A CA 1
ATOM 1552 C C . LYS A 1 196 ? 12.005 15.609 7.861 1.00 68.31 196 LYS A C 1
ATOM 1554 O O . LYS A 1 196 ? 12.467 16.398 8.686 1.00 68.31 196 LYS A O 1
ATOM 1559 N N . PHE A 1 197 ? 11.304 14.537 8.226 1.00 65.25 197 PHE A N 1
ATOM 1560 C CA . PHE A 1 197 ? 11.032 14.207 9.622 1.00 65.25 197 PHE A CA 1
ATOM 1561 C C . PHE A 1 197 ? 12.320 13.838 10.374 1.00 65.25 197 PHE A C 1
ATOM 1563 O O . PHE A 1 197 ? 12.570 14.363 11.464 1.00 65.25 197 PHE A O 1
ATOM 1570 N N . LYS A 1 198 ? 13.193 13.024 9.768 1.00 64.25 198 LYS A N 1
ATOM 1571 C CA . LYS A 1 198 ? 14.530 12.717 10.304 1.00 64.25 198 LYS A CA 1
ATOM 1572 C C . LYS A 1 198 ? 15.384 13.975 10.466 1.00 64.25 198 LYS A C 1
ATOM 1574 O O . LYS A 1 198 ? 15.945 14.179 11.540 1.00 64.25 198 LYS A O 1
ATOM 1579 N N . ALA A 1 199 ? 15.423 14.850 9.461 1.00 68.50 199 ALA A N 1
ATOM 1580 C CA . ALA A 1 199 ? 16.162 16.112 9.524 1.00 68.50 199 ALA A CA 1
ATOM 1581 C C . ALA A 1 199 ? 15.636 17.043 10.633 1.00 68.50 199 ALA A C 1
ATOM 1583 O O . ALA A 1 199 ? 16.418 17.608 11.394 1.00 68.50 199 ALA A O 1
ATOM 1584 N N . SER A 1 200 ? 14.312 17.150 10.796 1.00 66.00 200 SER A N 1
ATOM 1585 C CA . SER A 1 200 ? 13.704 17.958 11.865 1.00 66.00 200 SER A CA 1
ATOM 1586 C C . SER A 1 200 ? 13.982 17.414 13.271 1.00 66.00 200 SER A C 1
ATOM 1588 O O . SER A 1 200 ? 14.118 18.179 14.224 1.00 66.00 200 SER A O 1
ATOM 1590 N N . THR A 1 201 ? 14.105 16.091 13.398 1.00 63.91 201 THR A N 1
ATOM 1591 C CA . THR A 1 201 ? 14.445 15.429 14.660 1.00 63.91 201 THR A CA 1
ATOM 1592 C C . THR A 1 201 ? 15.907 15.678 15.017 1.00 63.91 201 THR A C 1
ATOM 1594 O O . THR A 1 201 ? 16.202 15.972 16.169 1.00 63.91 201 THR A O 1
ATOM 1597 N N . LEU A 1 202 ? 16.812 15.636 14.035 1.00 60.22 202 LEU A N 1
ATOM 1598 C CA . LEU A 1 202 ? 18.230 15.937 14.237 1.00 60.22 202 LEU A CA 1
ATOM 1599 C C . LEU A 1 202 ? 18.453 17.395 14.669 1.00 60.22 202 LEU A C 1
ATOM 1601 O O . LEU A 1 202 ? 19.191 17.630 15.620 1.00 60.22 202 LEU A O 1
ATOM 1605 N N . ASN A 1 203 ? 17.749 18.349 14.051 1.00 59.09 203 ASN A N 1
ATOM 1606 C CA . ASN A 1 203 ? 17.841 19.766 14.425 1.00 59.09 203 ASN A CA 1
ATOM 1607 C C . ASN A 1 203 ? 17.356 20.042 15.860 1.00 59.09 203 ASN A C 1
ATOM 1609 O O . ASN A 1 203 ? 17.896 20.907 16.540 1.00 59.09 203 ASN A O 1
ATOM 1613 N N . ARG A 1 204 ? 16.377 19.277 16.364 1.00 56.47 204 ARG A N 1
ATOM 1614 C CA . ARG A 1 204 ? 15.951 19.380 17.771 1.00 56.47 204 ARG A CA 1
ATOM 1615 C C . ARG A 1 204 ? 17.033 18.963 18.766 1.00 56.47 204 ARG A C 1
ATOM 1617 O O . ARG A 1 204 ? 17.050 19.498 19.863 1.00 56.47 204 ARG A O 1
ATOM 1624 N N . PHE A 1 205 ? 17.912 18.033 18.400 1.00 53.53 205 PHE A N 1
ATOM 1625 C CA . PHE A 1 205 ? 19.011 17.608 19.270 1.00 53.53 205 PHE A CA 1
ATOM 1626 C C . PHE A 1 205 ? 20.212 18.556 19.224 1.00 53.53 205 PHE A C 1
ATOM 1628 O O . PHE A 1 205 ? 20.998 18.567 20.165 1.00 53.53 205 PHE A O 1
ATOM 1635 N N . THR A 1 206 ? 20.371 19.348 18.161 1.00 56.06 206 THR A N 1
ATOM 1636 C CA . THR A 1 206 ? 21.453 20.341 18.063 1.00 56.06 206 THR A CA 1
ATOM 1637 C C . THR A 1 206 ? 21.137 21.653 18.774 1.00 56.06 206 THR A C 1
ATOM 1639 O O . THR A 1 206 ? 22.067 22.321 19.201 1.00 56.06 206 THR A O 1
ATOM 1642 N N . ASP A 1 207 ? 19.857 22.004 18.937 1.00 51.78 207 ASP A N 1
ATOM 1643 C CA . ASP A 1 207 ? 19.431 23.207 19.675 1.00 51.78 207 ASP A CA 1
ATOM 1644 C C . ASP A 1 207 ? 19.376 23.002 21.209 1.00 51.78 207 ASP A C 1
ATOM 1646 O O . ASP A 1 207 ? 19.128 23.954 21.948 1.00 51.78 207 ASP A O 1
ATOM 1650 N N . GLU A 1 208 ? 19.597 21.778 21.708 1.00 48.66 208 GLU A N 1
ATOM 1651 C CA . GLU A 1 208 ? 19.613 21.445 23.147 1.00 48.66 208 GLU A CA 1
ATOM 1652 C C . GLU A 1 208 ? 21.029 21.372 23.771 1.00 48.66 208 GLU A C 1
ATOM 1654 O O . GLU A 1 208 ? 21.161 20.927 24.914 1.00 48.66 208 GLU A O 1
ATOM 1659 N N . PHE A 1 209 ? 22.079 21.832 23.073 1.00 41.69 209 PHE A N 1
ATOM 1660 C CA . PHE A 1 209 ? 23.456 21.914 23.596 1.00 41.69 209 PHE A CA 1
ATOM 1661 C C . PHE A 1 209 ? 24.062 23.316 23.499 1.00 41.69 209 PHE A C 1
ATOM 1663 O O . PHE A 1 209 ? 23.967 23.939 22.420 1.00 41.69 209 PHE A O 1
#